Protein AF-A0A9P8SI83-F1 (afdb_monomer_lite)

Foldseek 3Di:
DDDDDDDDDDDDDDDDDDDDDDDDDDDDDDDDDDDDDDDDDDDDDDDDDDDDDDDDDDDDDDPPPPVVPDPPDPDPPVVPPPVPVPPDPDDPLLVVLLVLLVVQVVQQDPQLWGDDPDLVVCCLRQNPLLSVLLVVLLVVWVPDPDPPWPDPSSRLSVLLSVLLLCVQQVVVPCVSCVVSSVSSLVNNCVTPTDDHSVVSSVVSNVSVVVDDHSSVNNVVVVVVVVVPVVVVPDDDD

Organism: NCBI:txid111463

Structure (mmCIF, N/CA/C/O backbone):
data_AF-A0A9P8SI83-F1
#
_entry.id   AF-A0A9P8SI83-F1
#
loop_
_atom_site.group_PDB
_atom_site.id
_atom_site.type_symbol
_atom_site.label_atom_id
_atom_site.label_alt_id
_atom_site.label_comp_id
_atom_site.label_asym_id
_atom_site.label_entity_id
_atom_site.label_seq_id
_atom_site.pdbx_PDB_ins_code
_atom_site.Cartn_x
_atom_site.Cartn_y
_atom_site.Cartn_z
_atom_site.occupancy
_atom_site.B_iso_or_equiv
_atom_site.auth_seq_id
_atom_site.auth_comp_id
_atom_site.auth_asym_id
_atom_site.auth_atom_id
_atom_site.pdbx_PDB_model_num
ATOM 1 N N . MET A 1 1 ? -3.488 51.030 25.847 1.00 39.72 1 MET A N 1
ATOM 2 C CA . MET A 1 1 ? -2.085 50.824 25.462 1.00 39.72 1 MET A CA 1
ATOM 3 C C . MET A 1 1 ? -2.039 49.467 24.786 1.00 39.72 1 MET A C 1
ATOM 5 O O . MET A 1 1 ? -1.772 48.470 25.437 1.00 39.72 1 MET A O 1
ATOM 9 N N . GLU A 1 2 ? -2.730 49.367 23.648 1.00 45.75 2 GLU A N 1
ATOM 10 C CA . GLU A 1 2 ? -2.247 49.782 22.308 1.00 45.75 2 GLU A CA 1
ATOM 11 C C . GLU A 1 2 ? -1.369 48.642 21.772 1.00 45.75 2 GLU A C 1
ATOM 13 O O . GLU A 1 2 ? -0.279 48.405 22.278 1.00 45.75 2 GLU A O 1
ATOM 18 N N . ASP A 1 3 ? -1.948 47.711 21.011 1.00 50.59 3 ASP A N 1
ATOM 19 C CA . ASP A 1 3 ? -2.181 47.814 19.556 1.00 50.59 3 ASP A CA 1
ATOM 20 C C . ASP A 1 3 ? -0.901 48.107 18.771 1.00 50.59 3 ASP A C 1
ATOM 22 O O . ASP A 1 3 ? -0.328 49.182 18.923 1.00 50.59 3 ASP A O 1
ATOM 26 N N . LEU A 1 4 ? -0.515 47.168 17.892 1.00 55.38 4 LEU A N 1
ATOM 27 C CA . LEU A 1 4 ? 0.051 47.421 16.555 1.00 55.38 4 LEU A CA 1
ATOM 28 C C . LEU A 1 4 ? 0.336 46.101 15.801 1.00 55.38 4 LEU A C 1
ATOM 30 O O . LEU A 1 4 ? 1.416 45.522 15.878 1.00 55.38 4 LEU A O 1
ATOM 34 N N . ILE A 1 5 ? -0.646 45.668 15.007 1.00 54.41 5 ILE A N 1
ATOM 35 C CA . ILE A 1 5 ? -0.423 45.028 13.695 1.00 54.41 5 ILE A CA 1
ATOM 36 C C . ILE A 1 5 ? -0.245 46.205 12.715 1.00 54.41 5 ILE A C 1
ATOM 38 O O . ILE A 1 5 ? -1.072 47.119 12.774 1.00 54.41 5 ILE A O 1
ATOM 42 N N . PRO A 1 6 ? 0.815 46.278 11.878 1.00 58.19 6 PRO A N 1
ATOM 43 C CA . PRO A 1 6 ? 0.844 45.582 10.577 1.00 58.19 6 PRO A CA 1
ATOM 44 C C . PRO A 1 6 ? 2.269 45.078 10.195 1.00 58.19 6 PRO A C 1
ATOM 46 O O . PRO A 1 6 ? 3.208 45.226 10.965 1.00 58.19 6 PRO A O 1
ATOM 49 N N . VAL A 1 7 ? 2.522 44.376 9.083 1.00 57.31 7 VAL A N 1
ATOM 50 C CA . VAL A 1 7 ? 2.540 44.896 7.700 1.00 57.31 7 VAL A CA 1
ATOM 51 C C . VAL A 1 7 ? 2.460 43.754 6.679 1.00 57.31 7 VAL A C 1
ATOM 53 O O . VAL A 1 7 ? 3.190 42.770 6.754 1.00 57.31 7 VAL A O 1
ATOM 56 N N . LEU A 1 8 ? 1.593 43.946 5.683 1.00 50.53 8 LEU A N 1
ATOM 57 C CA . LEU A 1 8 ? 1.533 43.174 4.442 1.00 50.53 8 LEU A CA 1
ATOM 58 C C . LEU A 1 8 ? 2.763 43.468 3.572 1.00 50.53 8 LEU A C 1
ATOM 60 O O . LEU A 1 8 ? 3.118 44.635 3.398 1.00 50.53 8 LEU A O 1
ATOM 64 N N . ARG A 1 9 ? 3.317 42.459 2.893 1.00 51.66 9 ARG A N 1
ATOM 65 C CA . ARG A 1 9 ? 4.035 42.703 1.636 1.00 51.66 9 ARG A CA 1
ATOM 66 C C . ARG A 1 9 ? 3.598 41.703 0.576 1.00 51.66 9 ARG A C 1
ATOM 68 O O . ARG A 1 9 ? 3.672 40.497 0.785 1.00 51.66 9 ARG A O 1
ATOM 75 N N . ALA A 1 10 ? 3.079 42.250 -0.514 1.00 51.09 10 ALA A N 1
ATOM 76 C CA . ALA A 1 10 ? 2.737 41.529 -1.727 1.00 51.09 10 ALA A CA 1
ATOM 77 C C . ALA A 1 10 ? 3.952 41.475 -2.673 1.00 51.09 10 ALA A C 1
ATOM 79 O O . ALA A 1 10 ? 5.045 41.908 -2.306 1.00 51.09 10 ALA A O 1
ATOM 80 N N . GLU A 1 11 ? 3.681 41.040 -3.905 1.00 47.47 11 GLU A N 1
ATOM 81 C CA . GLU A 1 11 ? 4.596 40.966 -5.053 1.00 47.47 11 GLU A CA 1
ATOM 82 C C . GLU A 1 11 ? 5.529 39.729 -5.023 1.00 47.47 11 GLU A C 1
ATOM 84 O O . GLU A 1 11 ? 5.941 39.265 -3.967 1.00 47.47 11 GLU A O 1
ATOM 89 N N . GLU A 1 12 ? 5.819 39.072 -6.150 1.00 48.25 12 GLU A N 1
ATOM 90 C CA . GLU A 1 12 ? 5.659 39.524 -7.541 1.00 48.25 12 GLU A CA 1
ATOM 91 C C . GLU A 1 12 ? 5.222 38.389 -8.489 1.00 48.25 12 GLU A C 1
ATOM 93 O O . GLU A 1 12 ? 5.494 37.211 -8.256 1.00 48.25 12 GLU A O 1
ATOM 98 N N . THR A 1 13 ? 4.522 38.741 -9.571 1.00 48.16 13 THR A N 1
ATOM 99 C CA . THR A 1 13 ? 4.046 37.798 -10.596 1.00 48.16 13 THR A CA 1
ATOM 100 C C . THR A 1 13 ? 4.905 37.903 -11.855 1.00 48.16 13 THR A C 1
ATOM 102 O O . THR A 1 13 ? 4.825 38.895 -12.573 1.00 48.16 13 THR A O 1
ATOM 105 N N . GLN A 1 14 ? 5.668 36.859 -12.180 1.00 50.84 14 GLN A N 1
ATOM 106 C CA . GLN A 1 14 ? 6.320 36.687 -13.485 1.00 50.84 14 GLN A CA 1
ATOM 107 C C . GLN A 1 14 ? 5.969 35.265 -13.957 1.00 50.84 14 GLN A C 1
ATOM 109 O O . GLN A 1 14 ? 6.335 34.294 -13.308 1.00 50.84 14 GLN A O 1
ATOM 114 N N . SER A 1 15 ? 5.105 35.035 -14.949 1.00 46.16 15 SER A N 1
ATOM 115 C CA . SER A 1 15 ? 5.010 35.642 -16.285 1.00 46.16 15 SER A CA 1
ATOM 116 C C . SER A 1 15 ? 6.285 35.439 -17.103 1.00 46.16 15 SER A C 1
ATOM 118 O O . SER A 1 15 ? 7.177 36.281 -17.148 1.00 46.16 15 SER A O 1
ATOM 120 N N . SER A 1 16 ? 6.356 34.294 -17.778 1.00 57.50 16 SER A N 1
ATOM 121 C CA . SER A 1 16 ? 7.170 34.110 -18.978 1.00 57.50 16 SER A CA 1
ATOM 122 C C . SER A 1 16 ? 6.435 33.161 -19.914 1.00 57.50 16 SER A C 1
ATOM 124 O O . SER A 1 16 ? 6.054 32.053 -19.541 1.00 57.50 16 SER A O 1
ATOM 126 N N . GLN A 1 17 ? 6.151 33.662 -21.112 1.00 44.06 17 GLN A N 1
ATOM 127 C CA . GLN A 1 17 ? 5.379 32.986 -22.145 1.00 44.06 17 GLN A CA 1
ATOM 128 C C . GLN A 1 17 ? 6.291 32.196 -23.092 1.00 44.06 17 GLN A C 1
ATOM 130 O O . GLN A 1 17 ? 7.446 32.553 -23.287 1.00 44.06 17 GLN A O 1
ATOM 135 N N . SER A 1 18 ? 5.676 31.251 -23.806 1.00 41.75 18 SER A N 1
ATOM 136 C CA . SER A 1 18 ? 5.973 30.938 -25.211 1.00 41.75 18 SER A CA 1
ATOM 137 C C . SER A 1 18 ? 7.375 30.431 -25.582 1.00 41.75 18 SER A C 1
ATOM 139 O O . SER A 1 18 ? 8.288 31.206 -25.859 1.00 41.75 18 SER A O 1
ATOM 141 N N . ALA A 1 19 ? 7.430 29.142 -25.918 1.00 50.78 19 ALA A N 1
ATOM 142 C CA . ALA A 1 19 ? 8.011 28.736 -27.195 1.00 50.78 19 ALA A CA 1
ATOM 143 C C . ALA A 1 19 ? 7.136 27.644 -27.830 1.00 50.78 19 ALA A C 1
ATOM 145 O O . ALA A 1 19 ? 6.979 26.557 -27.278 1.00 50.78 19 ALA A O 1
ATOM 146 N N . TYR A 1 20 ? 6.543 27.955 -28.982 1.00 47.25 20 TYR A N 1
ATOM 147 C CA . TYR A 1 20 ? 5.928 26.960 -29.857 1.00 47.25 20 TYR A CA 1
ATOM 148 C C . TYR A 1 20 ? 7.029 26.107 -30.489 1.00 47.25 20 TYR A C 1
ATOM 150 O O . TYR A 1 20 ? 8.018 26.661 -30.970 1.00 47.25 20 TYR A O 1
ATOM 158 N N . GLN A 1 21 ? 6.816 24.797 -30.604 1.00 45.34 21 GLN A N 1
ATOM 159 C CA . GLN A 1 21 ? 7.515 24.017 -31.620 1.00 45.34 21 GLN A CA 1
ATOM 160 C C . GLN A 1 21 ? 6.582 22.948 -32.199 1.00 45.34 21 GLN A C 1
ATOM 162 O O . GLN A 1 21 ? 6.090 22.073 -31.489 1.00 45.34 21 GLN A O 1
ATOM 167 N N . GLU A 1 22 ? 6.277 23.104 -33.487 1.00 49.16 22 GLU A N 1
ATOM 168 C CA . GLU A 1 22 ? 5.395 22.225 -34.260 1.00 49.16 22 GLU A CA 1
ATOM 169 C C . GLU A 1 22 ? 6.037 20.856 -34.562 1.00 49.16 22 GLU A C 1
ATOM 171 O O . GLU A 1 22 ? 7.261 20.710 -34.487 1.00 49.16 22 GLU A O 1
ATOM 176 N N . PRO A 1 23 ? 5.224 19.841 -34.914 1.00 53.31 23 PRO A N 1
ATOM 177 C CA . PRO A 1 23 ? 5.700 18.484 -35.137 1.00 53.31 23 PRO A CA 1
ATOM 178 C C . PRO A 1 23 ? 6.348 18.305 -36.516 1.00 53.31 23 PRO A C 1
ATOM 180 O O . PRO A 1 23 ? 5.865 18.811 -37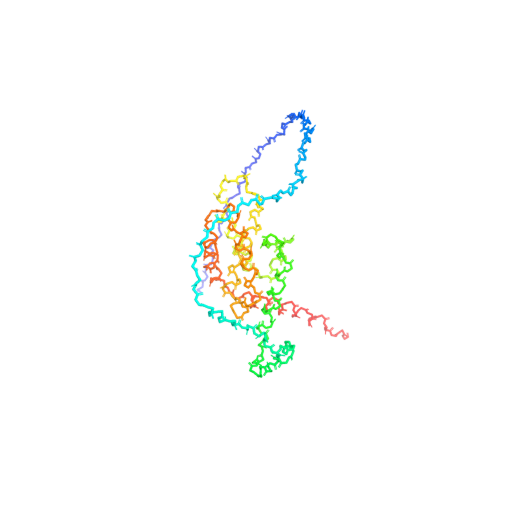.527 1.00 53.31 23 PRO A O 1
ATOM 183 N N . VAL A 1 24 ? 7.392 17.478 -36.569 1.00 59.69 24 VAL A N 1
ATOM 184 C CA . VAL A 1 24 ? 8.002 17.012 -37.822 1.00 59.69 24 VAL A CA 1
ATOM 185 C C . VAL A 1 24 ? 7.428 15.625 -38.167 1.00 59.69 24 VAL A C 1
ATOM 187 O O . VAL A 1 24 ? 7.599 14.700 -37.371 1.00 59.69 24 VAL A O 1
ATOM 190 N N . PRO A 1 25 ? 6.731 15.446 -39.307 1.00 58.72 25 PRO A N 1
ATOM 191 C CA . PRO A 1 25 ? 6.358 14.129 -39.832 1.00 58.72 25 PRO A CA 1
ATOM 192 C C . PRO A 1 25 ? 7.526 13.507 -40.630 1.00 58.72 25 PRO A C 1
ATOM 194 O O . PRO A 1 25 ? 8.584 14.118 -40.723 1.00 58.72 25 PRO A O 1
ATOM 197 N N . ILE A 1 26 ? 7.291 12.359 -41.295 1.00 42.00 26 ILE A N 1
ATOM 198 C CA . ILE A 1 26 ? 8.253 11.539 -42.084 1.00 42.00 26 ILE A CA 1
ATOM 199 C C . ILE A 1 26 ? 9.000 10.516 -41.189 1.00 42.00 26 ILE A C 1
ATOM 201 O O . ILE A 1 26 ? 9.525 10.880 -40.147 1.00 42.00 26 ILE A O 1
ATOM 205 N N . SER A 1 27 ? 9.085 9.215 -41.496 1.00 49.75 27 SER A N 1
ATOM 206 C CA . SER A 1 27 ? 8.558 8.447 -42.638 1.00 49.75 27 SER A CA 1
ATOM 207 C C . SER A 1 27 ? 8.007 7.094 -42.184 1.00 49.75 27 SER A C 1
ATOM 209 O O . SER A 1 27 ? 8.494 6.516 -41.214 1.00 49.75 27 SER A O 1
ATOM 211 N N . ALA A 1 28 ? 7.049 6.552 -42.935 1.00 49.09 28 ALA A N 1
ATOM 212 C CA . ALA A 1 28 ? 6.753 5.127 -42.885 1.00 49.09 28 ALA A CA 1
ATOM 213 C C . ALA A 1 28 ? 7.730 4.391 -43.807 1.00 49.09 28 ALA A C 1
ATOM 215 O O . ALA A 1 28 ? 7.838 4.754 -44.975 1.00 49.09 28 ALA A O 1
ATOM 216 N N . ASP A 1 29 ? 8.375 3.337 -43.310 1.00 48.31 29 ASP A N 1
ATOM 217 C CA . ASP A 1 29 ? 8.918 2.293 -44.176 1.00 48.31 29 ASP A CA 1
ATOM 218 C C . ASP A 1 29 ? 8.771 0.921 -43.514 1.00 48.31 29 ASP A C 1
ATOM 220 O O . ASP A 1 29 ? 9.077 0.723 -42.336 1.00 48.31 29 ASP A O 1
ATOM 224 N N . VAL A 1 30 ? 8.238 -0.019 -44.287 1.00 54.19 30 VAL A N 1
ATOM 225 C CA . VAL A 1 30 ? 7.919 -1.390 -43.881 1.00 54.19 30 VAL A CA 1
ATOM 226 C C . VAL A 1 30 ? 8.872 -2.324 -44.612 1.00 54.19 30 VAL A C 1
ATOM 228 O O . VAL A 1 30 ? 9.039 -2.195 -45.824 1.00 54.19 30 VAL A O 1
ATOM 231 N N . PRO A 1 31 ? 9.408 -3.346 -43.930 1.00 55.06 31 PRO A N 1
ATOM 232 C CA . PRO A 1 31 ? 9.454 -4.648 -44.593 1.00 55.06 31 PRO A CA 1
ATOM 233 C C . PRO A 1 31 ? 8.781 -5.741 -43.759 1.00 55.06 31 PRO A C 1
ATOM 235 O O . PRO A 1 31 ? 9.191 -6.058 -42.644 1.00 55.06 31 PRO A O 1
ATOM 238 N N . MET A 1 32 ? 7.781 -6.389 -44.359 1.00 48.44 32 MET A N 1
ATOM 239 C CA . MET A 1 32 ? 7.396 -7.747 -43.981 1.00 48.44 32 MET A CA 1
ATOM 240 C C . MET A 1 32 ? 8.587 -8.691 -44.187 1.00 48.44 32 MET A C 1
ATOM 242 O O . MET A 1 32 ? 9.078 -8.811 -45.309 1.00 48.44 32 MET A O 1
ATOM 246 N N . THR A 1 33 ? 8.949 -9.470 -43.166 1.00 43.88 33 THR A N 1
ATOM 247 C CA . THR A 1 33 ? 9.730 -10.702 -43.369 1.00 43.88 33 THR A CA 1
ATOM 248 C C . THR A 1 33 ? 9.327 -11.806 -42.395 1.00 43.88 33 THR A C 1
ATOM 250 O O . THR A 1 33 ? 9.847 -11.955 -41.294 1.00 43.88 33 THR A O 1
ATOM 253 N N . ALA A 1 34 ? 8.415 -12.645 -42.872 1.00 45.50 34 ALA A N 1
ATOM 254 C CA . ALA A 1 34 ? 8.237 -14.039 -42.481 1.00 45.50 34 ALA A CA 1
ATOM 255 C C . ALA A 1 34 ? 8.025 -14.840 -43.788 1.00 45.50 34 ALA A C 1
ATOM 257 O O . ALA A 1 34 ? 7.690 -14.216 -44.799 1.00 45.50 34 ALA A O 1
ATOM 258 N N . PRO A 1 35 ? 8.169 -16.181 -43.827 1.00 49.56 35 PRO A N 1
ATOM 259 C CA . PRO A 1 35 ? 8.442 -17.107 -42.725 1.00 49.56 35 PRO A CA 1
ATOM 260 C C . PRO A 1 35 ? 9.667 -18.019 -42.975 1.00 49.56 35 PRO A C 1
ATOM 262 O O . PRO A 1 35 ? 10.212 -18.077 -44.077 1.00 49.56 35 PRO A O 1
ATOM 265 N N . ARG A 1 36 ? 10.028 -18.860 -41.994 1.00 41.88 36 ARG A N 1
ATOM 266 C CA . ARG A 1 36 ? 10.702 -20.137 -42.295 1.00 41.88 36 ARG A CA 1
ATOM 267 C C . ARG A 1 36 ? 10.278 -21.262 -41.351 1.00 41.88 36 ARG A C 1
ATOM 269 O O . ARG A 1 36 ? 10.617 -21.271 -40.175 1.00 41.88 36 ARG A O 1
ATOM 276 N N . GLN A 1 37 ? 9.548 -22.224 -41.908 1.00 44.69 37 GLN A N 1
ATOM 277 C CA . GLN A 1 37 ? 9.307 -23.533 -41.303 1.00 44.69 37 GLN A CA 1
ATOM 278 C C . GLN A 1 37 ? 10.526 -24.440 -41.529 1.00 44.69 37 GLN A C 1
ATOM 280 O O . GLN A 1 37 ? 11.098 -24.434 -42.619 1.00 44.69 37 GLN A O 1
ATOM 285 N N . SER A 1 38 ? 10.882 -25.255 -40.535 1.00 44.09 38 SER A N 1
ATOM 286 C CA . SER A 1 38 ? 11.593 -26.544 -40.661 1.00 44.09 38 SER A CA 1
ATOM 287 C C . SER A 1 38 ? 11.521 -27.224 -39.284 1.00 44.09 38 SER A C 1
ATOM 289 O O . SER A 1 38 ? 11.979 -26.633 -38.317 1.00 44.09 38 SER A O 1
ATOM 291 N N . SER A 1 39 ? 10.816 -28.333 -39.043 1.00 42.72 39 SER A N 1
ATOM 292 C CA . SER A 1 39 ? 10.815 -29.672 -39.669 1.00 42.72 39 SER A CA 1
ATOM 293 C C . SER A 1 39 ? 11.476 -30.710 -38.747 1.00 42.72 39 SER A C 1
ATOM 295 O O . SER A 1 39 ? 12.693 -30.799 -38.668 1.00 42.72 39 SER A O 1
ATOM 297 N N . SER A 1 40 ? 10.625 -31.514 -38.105 1.00 42.56 40 SER A N 1
ATOM 298 C CA . SER A 1 40 ? 10.781 -32.931 -37.727 1.00 42.56 40 SER A CA 1
ATOM 299 C C . SER A 1 40 ? 12.152 -33.540 -37.372 1.00 42.56 40 SER A C 1
ATOM 301 O O . SER A 1 40 ? 12.987 -33.787 -38.238 1.00 42.56 40 SER A O 1
ATOM 303 N N . SER A 1 41 ? 12.226 -34.089 -36.153 1.00 47.41 41 SER A N 1
ATOM 304 C CA . SER A 1 41 ? 12.957 -35.333 -35.838 1.00 47.41 41 SER A CA 1
ATOM 305 C C . SER A 1 41 ? 12.148 -36.111 -34.781 1.00 47.41 41 SER A C 1
ATOM 307 O O . SER A 1 41 ? 12.019 -35.643 -33.657 1.00 47.41 41 SER A O 1
ATOM 309 N N . ARG A 1 42 ? 11.300 -37.090 -35.130 1.00 44.59 42 ARG A N 1
ATOM 310 C CA . ARG A 1 42 ? 11.527 -38.449 -35.680 1.00 44.59 42 ARG A CA 1
ATOM 311 C C . ARG A 1 42 ? 11.878 -39.484 -34.591 1.00 44.59 42 ARG A C 1
ATOM 313 O O . ARG A 1 42 ? 13.030 -39.656 -34.220 1.00 44.59 42 ARG A O 1
ATOM 320 N N . TYR A 1 43 ? 10.853 -40.227 -34.163 1.00 40.84 43 TYR A N 1
ATOM 321 C CA . TYR A 1 43 ? 10.967 -41.490 -33.419 1.00 40.84 43 TYR A CA 1
ATOM 322 C C . TYR A 1 43 ? 11.648 -42.581 -34.261 1.00 40.84 43 TYR A C 1
ATOM 324 O O . TYR A 1 43 ? 11.163 -42.858 -35.355 1.00 40.84 43 TYR A O 1
ATOM 332 N N . GLN A 1 44 ? 12.656 -43.254 -33.696 1.00 41.69 44 GLN A N 1
ATOM 333 C CA . GLN A 1 44 ? 12.981 -44.695 -33.801 1.00 41.69 44 GLN A CA 1
ATOM 334 C C . GLN A 1 44 ? 13.796 -45.050 -32.531 1.00 41.69 44 GLN A C 1
ATOM 336 O O . GLN A 1 44 ? 14.444 -44.172 -31.974 1.00 41.69 44 GLN A O 1
ATOM 341 N N . GLY A 1 45 ? 13.812 -46.260 -31.974 1.00 34.78 45 GLY A N 1
ATOM 342 C CA . GLY A 1 45 ? 13.246 -47.529 -32.432 1.00 34.78 45 GLY A CA 1
ATOM 343 C C . GLY A 1 45 ? 14.250 -48.664 -32.193 1.00 34.78 45 GLY A C 1
ATOM 344 O O . GLY A 1 45 ? 15.152 -48.836 -32.997 1.00 34.78 45 GLY A O 1
ATOM 345 N N . SER A 1 46 ? 14.080 -49.384 -31.078 1.00 43.88 46 SER A N 1
ATOM 346 C CA . SER A 1 46 ? 14.580 -50.728 -30.711 1.00 43.88 46 SER A CA 1
ATOM 347 C C . SER A 1 46 ? 15.872 -51.308 -31.326 1.00 43.88 46 SER A C 1
ATOM 349 O O . SER A 1 46 ? 15.959 -51.543 -32.526 1.00 43.88 46 SER A O 1
ATOM 351 N N . GLY A 1 47 ? 16.782 -51.775 -30.458 1.00 34.25 47 GLY A N 1
ATOM 352 C CA . GLY A 1 47 ? 17.896 -52.664 -30.829 1.00 34.25 47 GLY A CA 1
ATOM 353 C C . GLY A 1 47 ? 18.379 -53.552 -29.672 1.00 34.25 47 GLY A C 1
ATOM 354 O O . GLY A 1 47 ? 19.217 -53.132 -28.882 1.00 34.25 47 GLY A O 1
ATOM 355 N N . LEU A 1 48 ? 17.862 -54.784 -29.581 1.00 42.38 48 LEU A N 1
ATOM 356 C CA . LEU A 1 48 ? 18.298 -55.845 -28.654 1.00 42.38 48 LEU A CA 1
ATOM 357 C C . LEU A 1 48 ? 18.957 -56.997 -29.431 1.00 42.38 48 LEU A C 1
ATOM 359 O O . LEU A 1 48 ? 18.249 -57.625 -30.208 1.00 42.38 48 LEU A O 1
ATOM 363 N N . VAL A 1 49 ? 20.223 -57.338 -29.137 1.00 42.06 49 VAL A N 1
ATOM 364 C CA . VAL A 1 49 ? 20.847 -58.692 -29.215 1.00 42.06 49 VAL A CA 1
ATOM 365 C C . VAL A 1 49 ? 22.073 -58.651 -28.262 1.00 42.06 49 VAL A C 1
ATOM 367 O O . VAL A 1 49 ? 22.859 -57.718 -28.361 1.00 42.06 49 VAL A O 1
ATOM 370 N N . SER A 1 50 ? 22.144 -59.413 -27.152 1.00 41.25 50 SER A N 1
ATOM 371 C CA . SER A 1 50 ? 22.884 -60.699 -26.980 1.00 41.25 50 SER A CA 1
ATOM 372 C C . SER A 1 50 ? 24.289 -60.749 -27.636 1.00 41.25 50 SER A C 1
ATOM 374 O O . SER A 1 50 ? 24.442 -60.272 -28.747 1.00 41.25 50 SER A O 1
ATOM 376 N N . GLN A 1 51 ? 25.362 -61.354 -27.102 1.00 38.56 51 GLN A N 1
ATOM 377 C CA . GLN A 1 51 ? 25.645 -62.184 -25.904 1.00 38.56 51 GLN A CA 1
ATOM 378 C C . GLN A 1 51 ? 27.202 -62.305 -25.761 1.00 38.56 51 GLN A C 1
ATOM 380 O O . GLN A 1 51 ? 27.894 -61.815 -26.646 1.00 38.56 51 GLN A O 1
ATOM 385 N N . A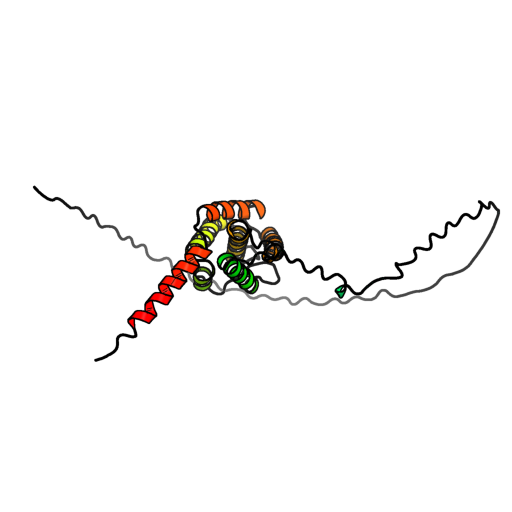LA A 1 52 ? 27.880 -62.910 -24.767 1.00 37.00 52 ALA A N 1
ATOM 386 C CA . ALA A 1 52 ? 27.567 -63.631 -23.515 1.00 37.00 52 ALA A CA 1
ATOM 387 C C . ALA A 1 52 ? 28.841 -63.697 -22.611 1.00 37.00 52 ALA A C 1
ATOM 389 O O . ALA A 1 52 ? 29.933 -63.460 -23.113 1.00 37.00 52 ALA A O 1
ATOM 390 N N . ALA A 1 53 ? 28.688 -64.194 -21.365 1.00 38.56 53 ALA A N 1
ATOM 391 C CA . ALA A 1 53 ? 29.658 -65.039 -20.615 1.00 38.56 53 ALA A CA 1
ATOM 392 C C . ALA A 1 53 ? 30.996 -64.408 -20.109 1.00 38.56 53 ALA A C 1
ATOM 394 O O . ALA A 1 53 ? 31.581 -63.568 -20.771 1.00 38.56 53 ALA A O 1
ATOM 395 N N . LEU A 1 54 ? 31.585 -64.770 -18.951 1.00 34.44 54 LEU A N 1
ATOM 396 C CA . LEU A 1 54 ? 31.399 -65.916 -18.032 1.00 34.44 54 LEU A CA 1
ATOM 397 C C . LEU A 1 54 ? 32.020 -65.623 -16.621 1.00 34.44 54 LEU A C 1
ATOM 399 O O . LEU A 1 54 ? 32.820 -64.706 -16.480 1.00 34.44 54 LEU A O 1
ATOM 403 N N . TYR A 1 55 ? 31.718 -66.472 -15.624 1.00 36.84 55 TYR A N 1
ATOM 404 C CA . TYR A 1 55 ? 32.349 -66.631 -14.283 1.00 36.84 55 TYR A CA 1
ATOM 405 C C . TYR A 1 55 ? 32.070 -65.649 -13.111 1.00 36.84 55 TYR A C 1
ATOM 407 O O . TYR A 1 55 ? 32.813 -64.722 -12.818 1.00 36.84 55 TYR A O 1
ATOM 415 N N . ALA A 1 56 ? 31.069 -66.043 -12.312 1.00 40.16 56 ALA A N 1
ATOM 416 C CA . ALA A 1 56 ? 31.195 -66.416 -10.890 1.00 40.16 56 ALA A CA 1
ATOM 417 C C . ALA A 1 56 ? 31.870 -65.475 -9.857 1.00 40.16 56 ALA A C 1
ATOM 419 O O . ALA A 1 56 ? 33.078 -65.544 -9.638 1.00 40.16 56 ALA A O 1
ATOM 420 N N . ARG A 1 57 ? 31.037 -64.844 -9.007 1.00 34.34 57 ARG A N 1
ATOM 421 C CA . ARG A 1 57 ? 31.122 -64.959 -7.528 1.00 34.34 57 ARG A CA 1
ATOM 422 C C . ARG A 1 57 ? 29.804 -64.518 -6.876 1.00 34.34 57 ARG A C 1
ATOM 424 O O . ARG A 1 57 ? 29.396 -63.376 -7.047 1.00 34.34 57 ARG A O 1
ATOM 431 N N . ALA A 1 58 ? 29.147 -65.397 -6.119 1.00 48.75 58 ALA A N 1
ATOM 432 C CA . ALA A 1 58 ? 27.949 -65.042 -5.354 1.00 48.75 58 ALA A CA 1
ATOM 433 C C . ALA A 1 58 ? 28.328 -64.536 -3.945 1.00 48.75 58 ALA A C 1
ATOM 435 O O . ALA A 1 58 ? 29.029 -65.255 -3.229 1.00 48.75 58 ALA A O 1
ATOM 436 N N . PRO A 1 59 ? 27.875 -63.344 -3.517 1.00 50.22 59 PRO A N 1
ATOM 437 C CA . PRO A 1 59 ? 27.760 -62.985 -2.108 1.00 50.22 59 PRO A CA 1
ATOM 438 C C . PRO A 1 59 ? 26.391 -63.435 -1.548 1.00 50.22 59 PRO A C 1
ATOM 440 O O . PRO A 1 59 ? 25.442 -63.611 -2.317 1.00 50.22 59 PRO A O 1
ATOM 443 N N . PRO A 1 60 ? 26.261 -63.645 -0.225 1.00 44.06 60 PRO A N 1
ATOM 444 C CA . PRO A 1 60 ? 25.049 -64.197 0.369 1.00 44.06 60 PRO A CA 1
ATOM 445 C C . PRO A 1 60 ? 23.853 -63.243 0.283 1.00 44.06 60 PRO A C 1
ATOM 447 O O . PRO A 1 60 ? 23.962 -62.027 0.444 1.00 44.06 60 PRO A O 1
ATOM 450 N N . SER A 1 61 ? 22.681 -63.836 0.081 1.00 52.38 61 SER A N 1
ATOM 451 C CA . SER A 1 61 ? 21.389 -63.166 0.030 1.00 52.38 61 SER A CA 1
ATOM 452 C C . SER A 1 61 ? 20.948 -62.650 1.405 1.00 52.38 61 SER A C 1
ATOM 454 O O . SER A 1 61 ? 20.235 -63.338 2.131 1.00 52.38 61 SER A O 1
ATOM 456 N N . HIS A 1 62 ? 21.291 -61.401 1.714 1.00 50.53 62 HIS A N 1
ATOM 457 C CA . HIS A 1 62 ? 20.525 -60.566 2.642 1.00 50.53 62 HIS A CA 1
ATOM 458 C C . HIS A 1 62 ? 19.904 -59.387 1.888 1.00 50.53 62 HIS A C 1
ATOM 460 O O . HIS A 1 62 ? 20.278 -58.229 2.060 1.00 50.53 62 HIS A O 1
ATOM 466 N N . GLN A 1 63 ? 18.893 -59.687 1.064 1.00 47.09 63 GLN A N 1
ATOM 467 C CA . GLN A 1 63 ? 17.841 -58.702 0.842 1.00 47.09 63 GLN A CA 1
ATOM 468 C C . GLN A 1 63 ? 17.074 -58.564 2.158 1.00 47.09 63 GLN A C 1
ATOM 470 O O . GLN A 1 63 ? 16.122 -59.301 2.412 1.00 47.09 63 GLN A O 1
ATOM 475 N N . SER A 1 64 ? 17.474 -57.598 2.984 1.00 49.38 64 SER A N 1
ATOM 476 C CA . SER A 1 64 ? 16.542 -56.983 3.923 1.00 49.38 64 SER A CA 1
ATOM 477 C C . SER A 1 64 ? 15.473 -56.291 3.086 1.00 49.38 64 SER A C 1
ATOM 479 O O . SER A 1 64 ? 15.600 -55.116 2.743 1.00 49.38 64 SER A O 1
ATOM 481 N N . GLN A 1 65 ? 14.438 -57.045 2.707 1.00 55.78 65 GLN A N 1
ATOM 482 C CA . GLN A 1 65 ? 13.200 -56.481 2.198 1.00 55.78 65 GLN A CA 1
ATOM 483 C C . GLN A 1 65 ? 12.581 -55.680 3.341 1.00 55.78 65 GLN A C 1
ATOM 485 O O . GLN A 1 65 ? 11.735 -56.171 4.087 1.00 55.78 65 GLN A O 1
ATOM 490 N N . HIS A 1 66 ? 13.021 -54.430 3.483 1.00 53.66 66 HIS A N 1
ATOM 491 C CA . HIS A 1 66 ? 12.267 -53.411 4.187 1.00 53.66 66 HIS A CA 1
ATOM 492 C C . HIS A 1 66 ? 11.010 -53.164 3.365 1.00 53.66 66 HIS A C 1
ATOM 494 O O . HIS A 1 66 ? 10.938 -52.265 2.530 1.00 53.66 66 HIS A O 1
ATOM 500 N N . HIS A 1 67 ? 10.036 -54.043 3.590 1.00 55.34 67 HIS A N 1
ATOM 501 C CA . HIS A 1 67 ? 8.663 -53.890 3.173 1.00 55.34 67 HIS A CA 1
ATOM 502 C C . HIS A 1 67 ? 8.172 -52.617 3.864 1.00 55.34 67 HIS A C 1
ATOM 504 O O . HIS A 1 67 ? 7.766 -52.634 5.027 1.00 55.34 67 HIS A O 1
ATOM 510 N N . ALA A 1 68 ? 8.319 -51.487 3.171 1.00 61.50 68 ALA A N 1
ATOM 511 C CA . ALA A 1 68 ? 7.811 -50.196 3.590 1.00 61.50 68 ALA A CA 1
ATOM 512 C C . ALA A 1 68 ? 6.287 -50.245 3.467 1.00 61.50 68 ALA A C 1
ATOM 514 O O . ALA A 1 68 ? 5.693 -49.735 2.519 1.00 61.50 68 ALA A O 1
ATOM 515 N N . SER A 1 69 ? 5.665 -50.952 4.408 1.00 66.94 69 SER A N 1
ATOM 516 C CA . SER A 1 69 ? 4.224 -51.018 4.552 1.00 66.94 69 SER A CA 1
ATOM 517 C C . SER A 1 69 ? 3.740 -49.599 4.801 1.00 66.94 69 SER A C 1
ATOM 519 O O . SER A 1 69 ? 4.015 -49.024 5.855 1.00 66.94 69 SER A O 1
ATOM 521 N N . ALA A 1 70 ? 3.043 -49.029 3.817 1.00 66.31 70 ALA A N 1
ATOM 522 C CA . ALA A 1 70 ? 2.321 -47.784 4.019 1.00 66.31 70 ALA A CA 1
ATOM 523 C C . ALA A 1 70 ? 1.425 -47.939 5.264 1.00 66.31 70 ALA A C 1
ATOM 525 O O . ALA A 1 70 ? 0.879 -49.032 5.468 1.00 66.31 70 ALA A O 1
ATOM 526 N N . PRO A 1 71 ? 1.272 -46.897 6.103 1.00 64.56 71 PRO A N 1
ATOM 527 C CA . PRO A 1 71 ? 0.391 -46.970 7.257 1.00 64.56 71 PRO A CA 1
ATOM 528 C C . PRO A 1 71 ? -0.990 -47.461 6.819 1.00 64.56 71 PRO A C 1
ATOM 530 O O . PRO A 1 71 ? -1.653 -46.822 6.005 1.00 64.56 71 PRO A O 1
ATOM 533 N N . VAL A 1 72 ? -1.424 -48.602 7.364 1.00 70.06 72 VAL A N 1
ATOM 534 C CA . VAL A 1 72 ? -2.732 -49.220 7.055 1.00 70.06 72 VAL A CA 1
ATOM 535 C C . VAL A 1 72 ? -3.890 -48.278 7.421 1.00 70.06 72 VAL A C 1
ATOM 537 O O . VAL A 1 72 ? -5.008 -48.422 6.934 1.00 70.06 72 VAL A O 1
ATOM 540 N N . TYR A 1 73 ? -3.600 -47.275 8.250 1.00 70.69 73 TYR A N 1
ATOM 541 C CA . TYR A 1 73 ? -4.498 -46.214 8.655 1.00 70.69 73 TYR A CA 1
ATOM 542 C C . TYR A 1 73 ? -4.001 -44.863 8.118 1.00 70.69 73 TYR A C 1
ATOM 544 O O . TYR A 1 73 ? -3.148 -44.215 8.723 1.00 70.69 73 TYR A O 1
ATOM 552 N N . ASN A 1 74 ? -4.552 -44.445 6.978 1.00 70.69 74 ASN A N 1
ATOM 553 C CA . ASN A 1 74 ? -4.532 -43.057 6.519 1.00 70.69 74 ASN A CA 1
ATOM 554 C C . ASN A 1 74 ? -5.936 -42.480 6.758 1.00 70.69 74 ASN A C 1
ATOM 556 O O . ASN A 1 74 ? -6.792 -42.603 5.875 1.00 70.69 74 ASN A O 1
ATOM 560 N N . PRO A 1 75 ? -6.236 -41.960 7.961 1.00 77.06 75 PRO A N 1
ATOM 561 C CA . PRO A 1 75 ? -7.551 -41.402 8.223 1.00 77.06 75 PRO A CA 1
ATOM 562 C C . PRO A 1 75 ? -7.750 -40.151 7.354 1.00 77.06 75 PRO A C 1
ATOM 564 O O . PRO A 1 75 ? -6.786 -39.424 7.093 1.00 77.06 75 PRO A O 1
ATOM 567 N N . PRO A 1 76 ? -8.977 -39.876 6.881 1.00 69.81 76 PRO A N 1
ATOM 568 C CA . PRO A 1 76 ? -9.230 -38.672 6.103 1.00 69.81 76 PRO A CA 1
ATOM 569 C C . PRO A 1 76 ? -8.870 -37.444 6.945 1.00 69.81 76 PRO A C 1
ATOM 571 O O . PRO A 1 76 ? -9.153 -37.413 8.139 1.00 69.81 76 PRO A O 1
ATOM 574 N N . ALA A 1 77 ? -8.279 -36.415 6.328 1.00 65.69 77 ALA A N 1
ATOM 575 C CA . ALA A 1 77 ? -7.767 -35.233 7.037 1.00 65.69 77 ALA A CA 1
ATOM 576 C C . ALA A 1 77 ? -8.806 -34.546 7.956 1.00 65.69 77 ALA A C 1
ATOM 578 O O . ALA A 1 77 ? -8.440 -33.887 8.925 1.00 65.69 77 ALA A O 1
ATOM 579 N N . SER A 1 78 ? -10.100 -34.766 7.702 1.00 63.50 78 SER A N 1
ATOM 580 C CA . SER A 1 78 ? -11.224 -34.364 8.552 1.00 63.50 78 SER A CA 1
ATOM 581 C C . SER A 1 78 ? -11.242 -34.975 9.963 1.00 63.50 78 SER A C 1
ATOM 583 O O . SER A 1 78 ? -11.996 -34.488 10.796 1.00 63.50 78 SER A O 1
ATOM 585 N N . THR A 1 79 ? -10.464 -36.021 10.272 1.00 61.91 79 THR A N 1
ATOM 586 C CA . THR A 1 79 ? -10.362 -36.556 11.649 1.00 61.91 79 THR A CA 1
ATOM 587 C C . THR A 1 79 ? -9.404 -35.765 12.538 1.00 61.91 79 THR A C 1
ATOM 589 O O . THR A 1 79 ? -9.357 -36.016 13.736 1.00 61.91 79 THR A O 1
ATOM 592 N N . PHE A 1 80 ? -8.620 -34.844 11.970 1.00 60.31 80 PHE A N 1
ATOM 593 C CA . PHE A 1 80 ? -7.667 -34.000 12.697 1.00 60.31 80 PHE A CA 1
ATOM 594 C C . PHE A 1 80 ? -8.172 -32.560 12.860 1.00 60.31 80 PHE A C 1
ATOM 596 O O . PHE A 1 80 ? -7.385 -31.614 12.866 1.00 60.31 80 PHE A O 1
ATOM 603 N N . ILE A 1 81 ? -9.489 -32.383 13.015 1.00 62.47 81 ILE A N 1
ATOM 604 C CA . ILE A 1 81 ? -10.044 -31.119 13.508 1.00 62.47 81 ILE A CA 1
ATOM 605 C C . ILE A 1 81 ? -9.708 -31.034 14.999 1.00 62.47 81 ILE A C 1
ATOM 607 O O . ILE A 1 81 ? -10.458 -31.488 15.858 1.00 62.47 81 ILE A O 1
ATOM 611 N N . VAL A 1 82 ? -8.533 -30.482 15.294 1.00 63.66 82 VAL A N 1
ATOM 612 C CA . VAL A 1 82 ? -8.228 -29.957 16.622 1.00 63.66 82 VAL A CA 1
ATOM 613 C C . VAL A 1 82 ? -9.038 -28.674 16.757 1.00 63.66 82 VAL A C 1
ATOM 615 O O . VAL A 1 82 ? -8.690 -27.653 16.160 1.00 63.66 82 VAL A O 1
ATOM 618 N N . GLU A 1 83 ? -10.142 -28.737 17.498 1.00 52.44 83 GLU A N 1
ATOM 619 C CA . GLU A 1 83 ? -10.897 -27.550 17.896 1.00 52.44 83 GLU A CA 1
ATOM 620 C C . GLU A 1 83 ? -10.007 -26.712 18.816 1.00 52.44 83 GLU A C 1
ATOM 622 O O . GLU A 1 83 ? -9.856 -26.975 20.007 1.00 52.44 83 GLU A O 1
ATOM 627 N N . ASN A 1 84 ? -9.328 -25.731 18.225 1.00 50.72 84 ASN A N 1
ATOM 628 C CA . ASN A 1 84 ? -8.412 -24.868 18.946 1.00 50.72 84 ASN A CA 1
ATOM 629 C C . ASN A 1 84 ? -9.218 -23.778 19.670 1.00 50.72 84 ASN A C 1
ATOM 631 O O . ASN A 1 84 ? -9.352 -22.657 19.176 1.00 50.72 84 ASN A O 1
ATOM 635 N N . GLU A 1 85 ? -9.757 -24.125 20.843 1.00 52.66 85 GLU A N 1
ATOM 636 C CA . GLU A 1 85 ? -10.601 -23.264 21.693 1.00 52.66 85 GLU A CA 1
ATOM 637 C C . GLU A 1 85 ? -9.904 -21.970 22.172 1.00 52.66 85 GLU A C 1
ATOM 639 O O . GLU A 1 85 ? -10.540 -21.100 22.759 1.00 52.66 85 GLU A O 1
ATOM 644 N N . SER A 1 86 ? -8.612 -21.780 21.878 1.00 53.12 86 SER A N 1
ATOM 645 C CA . SER A 1 86 ? -7.845 -20.566 22.187 1.00 53.12 86 SER A CA 1
ATOM 646 C C . SER A 1 86 ? -8.011 -19.436 21.153 1.00 53.12 86 SER A C 1
ATOM 648 O O . SER A 1 86 ? -7.066 -18.686 20.900 1.00 53.12 86 SER A O 1
ATOM 650 N N . THR A 1 87 ? -9.172 -19.319 20.501 1.00 56.38 87 THR A N 1
ATOM 651 C CA . THR A 1 87 ? -9.452 -18.165 19.633 1.00 56.38 87 THR A CA 1
ATOM 652 C C . THR A 1 87 ? -9.913 -16.983 20.479 1.00 56.38 87 THR A C 1
ATOM 654 O O . THR A 1 87 ? -11.106 -16.762 20.684 1.00 56.38 87 THR A O 1
ATOM 657 N N . GLU A 1 88 ? -8.947 -16.196 20.967 1.00 64.56 88 GLU A N 1
ATOM 658 C CA . GLU A 1 88 ? -9.240 -14.852 21.467 1.00 64.56 88 GLU A CA 1
ATOM 659 C C . GLU A 1 88 ? -10.065 -14.103 20.413 1.00 64.56 88 GLU A C 1
ATOM 661 O O . GLU A 1 88 ? -9.762 -14.111 19.215 1.00 64.56 88 GLU A O 1
ATOM 666 N N . SER A 1 89 ? -11.176 -13.514 20.855 1.00 69.44 89 SER A N 1
ATOM 667 C CA . SER A 1 89 ? -12.111 -12.851 19.953 1.00 69.44 89 SER A CA 1
ATOM 668 C C . SER A 1 89 ? -11.447 -11.610 19.365 1.00 69.44 89 SER A C 1
ATOM 670 O O . SER A 1 89 ? -11.235 -10.636 20.086 1.00 69.44 89 SER A O 1
ATOM 672 N N . LYS A 1 90 ? -11.131 -11.658 18.061 1.00 78.25 90 LYS A N 1
ATOM 673 C CA . LYS A 1 90 ? -10.494 -10.555 17.324 1.00 78.25 90 LYS A CA 1
ATOM 674 C C . LYS A 1 90 ? -11.158 -9.224 17.653 1.00 78.25 90 LYS A C 1
ATOM 676 O O . LYS A 1 90 ? -12.383 -9.090 17.583 1.00 78.25 90 LYS A O 1
ATOM 681 N N . THR A 1 91 ? -10.341 -8.228 17.958 1.00 85.81 91 THR A N 1
ATOM 682 C CA . THR A 1 91 ? -10.816 -6.874 18.219 1.00 85.81 91 THR A CA 1
ATOM 683 C C . THR A 1 91 ? -11.452 -6.270 16.965 1.00 85.81 91 THR A C 1
ATOM 685 O O . THR A 1 91 ? -11.135 -6.629 15.826 1.00 85.81 91 THR A O 1
ATOM 688 N N . ALA A 1 92 ? -12.336 -5.288 17.154 1.00 86.12 92 ALA A N 1
ATOM 689 C CA . ALA A 1 92 ? -12.937 -4.561 16.035 1.00 86.12 92 ALA A CA 1
ATOM 690 C C . ALA A 1 92 ? -11.883 -3.858 15.150 1.00 86.12 92 ALA A C 1
ATOM 692 O O . ALA A 1 92 ? -12.092 -3.727 13.944 1.00 86.12 92 ALA A O 1
ATOM 693 N N . GLY A 1 93 ? -10.750 -3.445 15.737 1.00 85.31 93 GLY A N 1
ATOM 694 C CA . GLY A 1 93 ? -9.622 -2.844 15.020 1.00 85.31 93 GLY A CA 1
ATOM 695 C C . GLY A 1 93 ? -8.903 -3.842 14.113 1.00 85.31 93 GLY A C 1
ATOM 696 O O . GLY A 1 93 ? -8.720 -3.563 12.930 1.00 85.31 93 GLY A O 1
ATOM 697 N N . GLU A 1 94 ? -8.577 -5.034 14.622 1.00 87.44 94 GLU A N 1
ATOM 698 C CA . GLU A 1 94 ? -7.978 -6.107 13.816 1.00 87.44 94 GLU A CA 1
ATOM 699 C C . GLU A 1 94 ? -8.909 -6.528 12.680 1.00 87.44 94 GLU A C 1
ATOM 701 O O . GLU A 1 94 ? -8.483 -6.603 11.533 1.00 87.44 94 GLU A O 1
ATOM 706 N N . LEU A 1 95 ? -10.202 -6.715 12.955 1.00 89.75 95 LEU A N 1
ATOM 707 C CA . LEU A 1 95 ? -11.172 -7.113 11.933 1.00 89.75 95 LEU A CA 1
ATOM 708 C C . LEU A 1 95 ? -11.332 -6.037 10.837 1.00 89.75 95 LEU A C 1
ATOM 710 O O . LEU A 1 95 ? -11.518 -6.362 9.662 1.00 89.75 95 LEU A O 1
ATOM 714 N N . ALA A 1 96 ? -11.219 -4.753 11.188 1.00 90.19 96 ALA A N 1
ATOM 715 C CA . ALA A 1 96 ? -11.175 -3.659 10.218 1.00 90.19 96 ALA A CA 1
ATOM 716 C C . ALA A 1 96 ? -9.867 -3.655 9.400 1.00 90.19 96 ALA A C 1
ATOM 718 O O . ALA A 1 96 ? -9.914 -3.479 8.181 1.00 90.19 96 ALA A O 1
ATOM 719 N N . ALA A 1 97 ? -8.722 -3.918 10.037 1.00 91.81 97 ALA A N 1
ATOM 720 C CA . ALA A 1 97 ? -7.429 -4.043 9.368 1.00 91.81 97 ALA A CA 1
ATOM 721 C C . ALA A 1 97 ? -7.400 -5.230 8.384 1.00 91.81 97 ALA A C 1
ATOM 723 O O . ALA A 1 97 ? -6.982 -5.074 7.237 1.00 91.81 97 ALA A O 1
ATOM 724 N N . GLU A 1 98 ? -7.941 -6.390 8.771 1.00 93.38 98 GLU A N 1
ATOM 725 C CA . GLU A 1 98 ? -8.085 -7.561 7.896 1.00 93.38 98 GLU A CA 1
ATOM 726 C C . GLU A 1 98 ? -8.961 -7.266 6.672 1.00 93.38 98 GLU A C 1
ATOM 728 O O . GLU A 1 98 ? -8.631 -7.684 5.559 1.00 93.38 98 GLU A O 1
ATOM 733 N N . ARG A 1 99 ? -10.055 -6.508 6.842 1.00 94.06 99 ARG A N 1
ATOM 734 C CA . ARG A 1 99 ? -10.906 -6.054 5.727 1.00 94.06 99 ARG A CA 1
ATOM 735 C C . ARG A 1 99 ? -10.160 -5.121 4.775 1.00 94.06 99 ARG A C 1
ATOM 737 O O . ARG A 1 99 ? -10.329 -5.255 3.561 1.00 94.06 99 ARG A O 1
ATOM 744 N N . LEU A 1 100 ? -9.332 -4.210 5.288 1.00 94.31 100 LEU A N 1
ATOM 745 C CA . LEU A 1 100 ? -8.523 -3.315 4.459 1.00 94.31 100 LEU A CA 1
ATOM 746 C C . LEU A 1 100 ? -7.462 -4.092 3.663 1.00 94.31 100 LEU A C 1
ATOM 748 O O . LEU A 1 100 ? -7.390 -3.954 2.442 1.00 94.31 100 LEU A O 1
ATOM 752 N N . VAL A 1 101 ? -6.708 -4.977 4.322 1.00 95.19 101 VAL A N 1
ATOM 753 C CA . VAL A 1 101 ? -5.711 -5.845 3.667 1.00 95.19 101 VAL A CA 1
ATOM 754 C C . VAL A 1 101 ? -6.36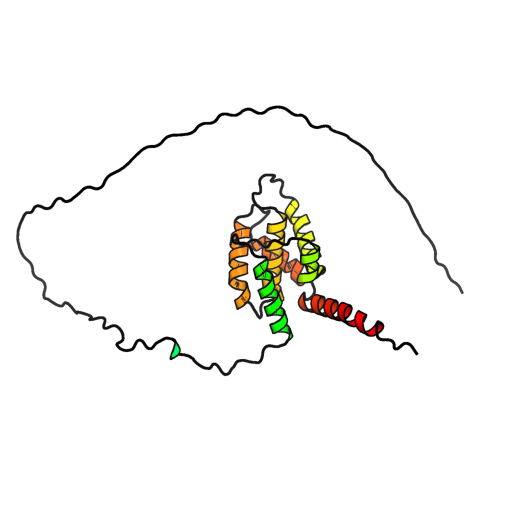1 -6.759 2.622 1.00 95.19 101 VAL A C 1
ATOM 756 O O . VAL A 1 101 ? -5.856 -6.883 1.508 1.00 95.19 101 VAL A O 1
ATOM 759 N N . SER A 1 102 ? -7.529 -7.332 2.925 1.00 94.75 102 SER A N 1
ATOM 760 C CA . SER A 1 102 ? -8.296 -8.132 1.958 1.00 94.75 102 SER A CA 1
ATOM 761 C C . SER A 1 102 ? -8.770 -7.299 0.760 1.00 94.75 102 SER A C 1
ATOM 763 O O . SER A 1 102 ? -8.790 -7.788 -0.368 1.00 94.75 102 SER A O 1
ATOM 765 N N . SER A 1 103 ? -9.115 -6.027 0.980 1.00 94.38 103 SER A N 1
ATOM 766 C CA . SER A 1 103 ? -9.520 -5.103 -0.087 1.00 94.38 103 SER A CA 1
ATOM 767 C C . SER A 1 103 ? -8.351 -4.735 -1.005 1.00 94.38 103 SER A C 1
ATOM 769 O O . SER A 1 103 ? -8.549 -4.617 -2.213 1.00 94.38 103 SER A O 1
ATOM 771 N N . LEU A 1 104 ? -7.129 -4.622 -0.468 1.00 95.31 104 LEU A N 1
ATOM 772 C CA . LEU A 1 104 ? -5.914 -4.357 -1.249 1.00 95.31 104 LEU A CA 1
ATOM 773 C C . LEU A 1 104 ? -5.627 -5.436 -2.304 1.00 95.31 104 LEU A C 1
ATOM 775 O O . LEU A 1 104 ? -5.116 -5.110 -3.376 1.00 95.31 104 LEU A O 1
ATOM 779 N N . LEU A 1 105 ? -5.997 -6.697 -2.054 1.00 94.25 105 LEU A N 1
ATOM 780 C CA . LEU A 1 105 ? -5.788 -7.801 -3.000 1.00 94.25 105 LEU A CA 1
ATOM 781 C C . LEU A 1 105 ? -6.468 -7.557 -4.360 1.00 94.25 105 LEU A C 1
ATOM 783 O O . LEU A 1 105 ? -5.930 -7.953 -5.389 1.00 94.25 105 LEU A O 1
ATOM 787 N N . VAL A 1 106 ? -7.601 -6.845 -4.384 1.00 94.50 106 VAL A N 1
ATOM 788 C CA . VAL A 1 106 ? -8.344 -6.501 -5.615 1.00 94.50 106 VAL A CA 1
ATOM 789 C C . VAL A 1 106 ? -7.536 -5.585 -6.549 1.00 94.50 106 VAL A C 1
ATOM 791 O O . VAL A 1 106 ? -7.794 -5.541 -7.750 1.00 94.50 106 VAL A O 1
ATOM 794 N N . PHE A 1 107 ? -6.541 -4.872 -6.016 1.00 95.19 107 PHE A N 1
ATOM 795 C CA . PHE A 1 107 ? -5.669 -3.961 -6.763 1.00 95.19 107 PHE A CA 1
ATOM 796 C C . PHE A 1 107 ? -4.352 -4.615 -7.182 1.00 95.19 107 PHE A C 1
ATOM 798 O O . PHE A 1 107 ? -3.612 -4.014 -7.963 1.00 95.19 107 PHE A O 1
ATOM 805 N N . GLN A 1 108 ? -4.051 -5.826 -6.693 1.00 96.56 108 GLN A N 1
ATOM 806 C CA . GLN A 1 108 ? -2.830 -6.533 -7.060 1.00 96.56 108 GLN A CA 1
ATOM 807 C C . GLN A 1 108 ? -3.010 -7.304 -8.372 1.00 96.56 108 GLN A C 1
ATOM 809 O O . GLN A 1 108 ? -3.814 -8.231 -8.486 1.00 96.56 108 GLN A O 1
ATOM 814 N N . LYS A 1 109 ? -2.207 -6.959 -9.376 1.00 96.12 109 LYS A N 1
ATOM 815 C CA . LYS A 1 109 ? -2.199 -7.616 -10.685 1.00 96.12 109 LYS A CA 1
ATOM 816 C C . LYS A 1 109 ? -1.502 -8.979 -10.652 1.00 96.12 109 LYS A C 1
ATOM 818 O O . LYS A 1 109 ? -0.809 -9.374 -9.707 1.00 96.12 109 LYS A O 1
ATOM 823 N N . SER A 1 110 ? -1.661 -9.727 -11.745 1.00 95.25 110 SER A N 1
ATOM 824 C CA . SER A 1 110 ? -1.017 -11.030 -11.952 1.00 95.25 110 SER A CA 1
ATOM 825 C C . SER A 1 110 ? 0.515 -10.966 -11.917 1.00 95.25 110 SER A C 1
ATOM 827 O O . SER A 1 110 ? 1.125 -11.957 -11.533 1.00 95.25 110 SER A O 1
ATOM 829 N N . ASP A 1 111 ? 1.110 -9.815 -12.234 1.00 93.94 111 ASP A N 1
ATOM 830 C CA . ASP A 1 111 ? 2.554 -9.541 -12.186 1.00 93.94 111 ASP A CA 1
ATOM 831 C C . ASP A 1 111 ? 3.091 -9.189 -10.783 1.00 93.94 111 ASP A C 1
ATOM 833 O O . ASP A 1 111 ? 4.291 -9.281 -10.574 1.00 93.94 111 ASP A O 1
ATOM 837 N N . GLY A 1 112 ? 2.224 -8.851 -9.819 1.00 94.94 112 GLY A N 1
ATOM 838 C CA . GLY A 1 112 ? 2.602 -8.453 -8.455 1.00 94.94 112 GLY A CA 1
ATOM 839 C C . GLY A 1 112 ? 2.463 -6.957 -8.160 1.00 94.94 112 GLY A C 1
ATOM 840 O O . GLY A 1 112 ? 2.422 -6.591 -6.985 1.00 94.94 112 GLY A O 1
ATOM 841 N N . SER A 1 113 ? 2.315 -6.121 -9.192 1.00 95.50 113 SER A N 1
ATOM 842 C CA . SER A 1 113 ? 2.091 -4.677 -9.053 1.00 95.50 113 SER A CA 1
ATOM 843 C C . SER A 1 113 ? 0.733 -4.347 -8.433 1.00 95.50 113 SER A C 1
ATOM 845 O O . SER A 1 113 ? -0.245 -5.068 -8.646 1.00 95.50 113 SER A O 1
ATOM 847 N N . PHE A 1 114 ? 0.656 -3.233 -7.707 1.00 95.81 114 PHE A N 1
ATOM 848 C CA . PHE A 1 114 ? -0.604 -2.629 -7.272 1.00 95.81 114 PHE A CA 1
ATOM 849 C C . PHE A 1 114 ? -0.976 -1.458 -8.182 1.00 95.81 114 PHE A C 1
ATOM 851 O O . PHE A 1 114 ? -0.188 -0.528 -8.344 1.00 95.81 114 PHE A O 1
ATOM 858 N N . VAL A 1 115 ? -2.186 -1.482 -8.747 1.00 93.38 115 VAL A N 1
ATOM 859 C CA . VAL A 1 115 ? -2.664 -0.457 -9.690 1.00 93.38 115 VAL A CA 1
ATOM 860 C C . VAL A 1 115 ? -4.020 0.084 -9.254 1.00 93.38 115 VAL A C 1
ATOM 862 O O . VAL A 1 115 ? -4.954 -0.671 -8.990 1.00 93.38 115 VAL A O 1
ATOM 865 N N . PHE A 1 116 ? -4.137 1.412 -9.202 1.00 92.25 116 PHE A N 1
ATOM 866 C CA . PHE A 1 116 ? -5.350 2.123 -8.803 1.00 92.25 116 PHE A CA 1
ATOM 867 C C . PHE A 1 116 ? -5.830 3.034 -9.933 1.00 92.25 116 PHE A C 1
ATOM 869 O O . PHE A 1 116 ? -5.062 3.811 -10.491 1.00 92.25 116 PHE A O 1
ATOM 876 N N . ASN A 1 117 ? -7.131 2.993 -10.227 1.00 89.69 117 ASN A N 1
ATOM 877 C CA . ASN A 1 117 ? -7.724 3.756 -11.333 1.00 89.69 117 ASN A CA 1
ATOM 878 C C . ASN A 1 117 ? -7.725 5.283 -11.110 1.00 89.69 117 ASN A C 1
ATOM 880 O O . ASN A 1 117 ? -7.957 6.032 -12.056 1.00 89.69 117 ASN A O 1
ATOM 884 N N . SER A 1 118 ? -7.540 5.757 -9.872 1.00 90.25 118 SER A N 1
ATOM 885 C CA . SER A 1 118 ? -7.462 7.186 -9.554 1.00 90.25 118 SER A CA 1
ATOM 886 C C . SER A 1 118 ? -6.749 7.448 -8.226 1.00 90.25 118 SER A C 1
ATOM 888 O O . SER A 1 118 ? -6.838 6.653 -7.287 1.00 90.25 118 SER A O 1
ATOM 890 N N . ASN A 1 119 ? -6.108 8.615 -8.126 1.00 90.38 119 ASN A N 1
ATOM 891 C CA . ASN A 1 119 ? -5.492 9.106 -6.888 1.00 90.38 119 ASN A CA 1
ATOM 892 C C . ASN A 1 119 ? -6.517 9.260 -5.756 1.00 90.38 119 ASN A C 1
ATOM 894 O O . ASN A 1 119 ? -6.214 8.958 -4.606 1.00 90.38 119 ASN A O 1
ATOM 898 N N . GLU A 1 120 ? -7.747 9.670 -6.077 1.00 92.25 120 GLU A N 1
ATOM 899 C CA . GLU A 1 120 ? -8.819 9.773 -5.081 1.00 92.25 120 GLU A CA 1
ATOM 900 C C . GLU A 1 120 ? -9.159 8.405 -4.481 1.00 92.25 120 GLU A C 1
ATOM 902 O O . GLU A 1 120 ? -9.327 8.299 -3.272 1.00 92.25 120 GLU A O 1
ATOM 907 N N . LYS A 1 121 ? -9.139 7.325 -5.279 1.00 92.31 121 LYS A N 1
ATOM 908 C CA . LYS A 1 121 ? -9.351 5.967 -4.759 1.00 92.31 121 LYS A CA 1
ATOM 909 C C . LYS A 1 121 ? -8.236 5.521 -3.807 1.00 92.31 121 LYS A C 1
ATOM 911 O O . LYS A 1 121 ? -8.526 4.795 -2.861 1.00 92.31 121 LYS A O 1
ATOM 916 N N . ILE A 1 122 ? -6.995 5.974 -4.022 1.00 93.06 122 ILE A N 1
ATOM 917 C CA . ILE A 1 122 ? -5.881 5.753 -3.084 1.00 93.06 122 ILE A CA 1
ATOM 918 C C . ILE A 1 122 ? -6.166 6.486 -1.767 1.00 93.06 122 ILE A C 1
ATOM 920 O O . ILE A 1 122 ? -6.168 5.849 -0.718 1.00 93.06 122 ILE A O 1
ATOM 924 N N . LYS A 1 123 ? -6.484 7.789 -1.813 1.00 93.38 123 LYS A N 1
ATOM 925 C CA . LYS A 1 123 ? -6.783 8.594 -0.612 1.00 93.38 123 LYS A CA 1
ATOM 926 C C . LYS A 1 123 ? -7.969 8.048 0.188 1.00 93.38 123 LYS A C 1
ATOM 928 O O . LYS A 1 123 ? -7.893 7.975 1.407 1.00 93.38 123 LYS A O 1
ATOM 933 N N . THR A 1 124 ? -9.055 7.651 -0.479 1.00 92.38 124 THR A N 1
ATOM 934 C CA . THR A 1 124 ? -10.246 7.087 0.182 1.00 92.38 124 THR A CA 1
ATOM 935 C C . THR A 1 124 ? -9.971 5.723 0.817 1.00 92.38 124 THR A C 1
ATOM 937 O O . THR A 1 124 ? -10.609 5.384 1.805 1.00 92.38 124 THR A O 1
ATOM 940 N N . MET A 1 125 ? -9.051 4.927 0.259 1.00 93.19 125 MET A N 1
ATOM 941 C CA . MET A 1 125 ? -8.763 3.578 0.756 1.00 93.19 125 MET A CA 1
ATOM 942 C C . MET A 1 125 ? -7.652 3.530 1.806 1.00 93.19 125 MET A C 1
ATOM 944 O O . MET A 1 125 ? -7.726 2.707 2.708 1.00 93.19 125 MET A O 1
ATOM 948 N N . LEU A 1 126 ? -6.619 4.362 1.667 1.00 93.81 126 LEU A N 1
ATOM 949 C CA . LEU A 1 126 ? -5.381 4.289 2.453 1.00 93.81 126 LEU A CA 1
ATOM 950 C C . LEU A 1 126 ? -5.065 5.583 3.214 1.00 93.81 126 LEU A C 1
ATOM 952 O O . LEU A 1 126 ? -4.021 5.675 3.848 1.00 93.81 126 LEU A O 1
ATOM 956 N N . GLY A 1 127 ? -5.957 6.571 3.164 1.00 93.94 127 GLY A N 1
ATOM 957 C CA . GLY A 1 127 ? -5.786 7.862 3.820 1.00 93.94 127 GLY A CA 1
ATOM 958 C C . GLY A 1 127 ? -5.013 8.888 2.975 1.00 93.94 127 GLY A C 1
ATOM 959 O O . GLY A 1 127 ? -4.254 8.540 2.058 1.00 93.94 127 GLY A O 1
ATOM 960 N N . PRO A 1 128 ? -5.210 10.191 3.245 1.00 92.44 128 PRO A N 1
ATOM 961 C CA . PRO A 1 128 ? -4.468 11.261 2.588 1.00 92.44 128 PRO A CA 1
ATOM 962 C C . PRO A 1 128 ? -2.967 11.231 2.904 1.00 92.44 128 PRO A C 1
ATOM 964 O O . PRO A 1 128 ? -2.181 11.569 2.018 1.00 92.44 128 PRO A O 1
ATOM 967 N N . SER A 1 129 ? -2.546 10.816 4.105 1.00 93.56 129 SER A N 1
ATOM 968 C CA . SER A 1 129 ? -1.123 10.821 4.475 1.00 93.56 129 SER A CA 1
ATOM 969 C C . SER A 1 129 ? -0.330 9.756 3.717 1.00 93.56 129 SER A C 1
ATOM 971 O O . SER A 1 129 ? 0.745 10.048 3.192 1.00 93.56 129 SER A O 1
ATOM 973 N N . PHE A 1 130 ? -0.904 8.562 3.526 1.00 94.81 130 PHE A N 1
ATOM 974 C CA . PHE A 1 130 ? -0.299 7.525 2.684 1.00 94.81 130 PHE A CA 1
ATOM 975 C C . PHE A 1 130 ? -0.065 8.037 1.257 1.00 94.81 130 PHE A C 1
ATOM 977 O O . PHE A 1 130 ? 1.002 7.837 0.673 1.00 94.81 130 PHE A O 1
ATOM 984 N N . PHE A 1 131 ? -1.055 8.743 0.698 1.00 93.81 131 PHE A N 1
ATOM 985 C CA . PHE A 1 131 ? -0.944 9.333 -0.633 1.00 93.81 131 PHE A CA 1
ATOM 986 C C . PHE A 1 131 ? 0.179 10.383 -0.716 1.00 93.81 131 PHE A C 1
ATOM 988 O O . PHE A 1 131 ? 0.884 10.431 -1.725 1.00 93.81 131 PHE A O 1
ATOM 995 N N . GLN A 1 132 ? 0.392 11.186 0.334 1.00 92.81 132 GLN A N 1
ATOM 996 C CA . GLN A 1 132 ? 1.511 12.138 0.389 1.00 92.81 132 GLN A CA 1
ATOM 997 C C . GLN A 1 132 ? 2.870 11.426 0.366 1.00 92.81 132 GLN A C 1
ATOM 999 O O . GLN A 1 132 ? 3.754 11.841 -0.381 1.00 92.81 132 GLN A O 1
ATOM 1004 N N . ILE A 1 133 ? 3.026 10.320 1.101 1.00 92.88 133 ILE A N 1
ATOM 1005 C CA . ILE A 1 133 ? 4.274 9.540 1.113 1.00 92.88 133 ILE A CA 1
ATOM 1006 C C . ILE A 1 133 ? 4.514 8.870 -0.242 1.00 92.88 133 ILE A C 1
ATOM 1008 O O . ILE A 1 133 ? 5.608 8.975 -0.791 1.00 92.88 133 ILE A O 1
ATOM 1012 N N . ALA A 1 134 ? 3.490 8.265 -0.851 1.00 91.88 134 ALA A N 1
ATOM 1013 C CA . ALA A 1 134 ? 3.597 7.708 -2.202 1.00 91.88 134 ALA A CA 1
ATOM 1014 C C . ALA A 1 134 ? 3.977 8.781 -3.250 1.00 91.88 134 ALA A C 1
ATOM 1016 O O . ALA A 1 134 ? 4.758 8.513 -4.167 1.00 91.88 134 ALA A O 1
ATOM 1017 N N . ALA A 1 135 ? 3.482 10.015 -3.100 1.00 90.19 135 ALA A N 1
ATOM 1018 C CA . ALA A 1 135 ? 3.876 11.149 -3.936 1.00 90.19 135 ALA A CA 1
ATOM 1019 C C . ALA A 1 135 ? 5.317 11.631 -3.660 1.00 90.19 135 ALA A C 1
ATOM 1021 O O . ALA A 1 135 ? 6.029 11.970 -4.606 1.00 90.19 135 ALA A O 1
ATOM 1022 N N . GLY A 1 136 ? 5.774 11.616 -2.404 1.00 88.44 136 GLY A N 1
ATOM 1023 C CA . GLY A 1 136 ? 7.160 11.921 -2.027 1.00 88.44 136 GLY A CA 1
ATOM 1024 C C . GLY A 1 136 ? 8.158 10.880 -2.544 1.00 88.44 136 GLY A C 1
ATOM 1025 O O . GLY A 1 136 ? 9.171 11.228 -3.145 1.00 88.44 136 GLY A O 1
ATOM 1026 N N . LEU A 1 137 ? 7.839 9.590 -2.425 1.00 88.00 137 LEU A N 1
ATOM 1027 C CA . LEU A 1 137 ? 8.623 8.511 -3.034 1.00 88.00 137 LEU A CA 1
ATOM 1028 C C . LEU A 1 137 ? 8.714 8.679 -4.554 1.00 88.00 137 LEU A C 1
ATOM 1030 O O . LEU A 1 137 ? 9.776 8.463 -5.134 1.00 88.00 137 LEU A O 1
ATOM 1034 N N . LYS A 1 138 ? 7.643 9.150 -5.210 1.00 86.56 138 LYS A N 1
ATOM 1035 C CA . LYS A 1 138 ? 7.681 9.467 -6.643 1.00 86.56 138 LYS A CA 1
ATOM 1036 C C . LYS A 1 138 ? 8.675 10.575 -6.975 1.00 86.56 138 LYS A C 1
ATOM 1038 O O . LYS A 1 138 ? 9.382 10.435 -7.968 1.00 86.56 138 LYS A O 1
ATOM 1043 N N . THR A 1 139 ? 8.754 11.653 -6.194 1.00 82.38 139 THR A N 1
ATOM 1044 C CA . THR A 1 139 ? 9.725 12.726 -6.471 1.00 82.38 139 THR A CA 1
ATOM 1045 C C . THR A 1 139 ? 11.161 12.291 -6.193 1.00 82.38 139 THR A C 1
ATOM 1047 O O . THR A 1 139 ? 12.039 12.658 -6.965 1.00 82.38 139 THR A O 1
ATOM 1050 N N . LYS A 1 140 ? 11.400 11.453 -5.175 1.00 80.31 140 LYS A N 1
ATOM 1051 C CA . LYS A 1 140 ? 12.712 10.838 -4.900 1.00 80.31 140 LYS A CA 1
ATOM 1052 C C . LYS A 1 140 ? 13.160 9.897 -6.034 1.00 80.31 140 LYS A C 1
ATOM 1054 O O . LYS A 1 140 ? 14.295 9.976 -6.499 1.00 80.31 140 LYS A O 1
ATOM 1059 N N . LEU A 1 141 ? 12.261 9.033 -6.517 1.00 75.25 141 LEU A N 1
ATOM 1060 C CA . LEU A 1 141 ? 12.578 7.965 -7.478 1.00 75.25 141 LEU A CA 1
ATOM 1061 C C . LEU A 1 141 ? 12.560 8.397 -8.950 1.00 75.25 141 LEU A C 1
ATOM 1063 O O . LEU A 1 141 ? 13.178 7.738 -9.783 1.00 75.25 141 LEU A O 1
ATOM 1067 N N . ALA A 1 142 ? 11.902 9.508 -9.288 1.00 64.88 142 ALA A N 1
ATOM 1068 C CA . ALA A 1 142 ? 11.832 10.016 -10.662 1.00 64.88 142 ALA A CA 1
ATOM 1069 C C . ALA A 1 142 ? 13.141 10.648 -11.186 1.00 64.88 142 ALA A C 1
ATOM 1071 O O . ALA A 1 142 ? 13.191 11.032 -12.350 1.00 64.88 142 ALA A O 1
ATOM 1072 N N . PHE A 1 143 ? 14.203 10.734 -10.375 1.00 54.69 143 PHE A N 1
ATOM 1073 C CA . PHE A 1 143 ? 15.520 11.244 -10.794 1.00 54.69 143 PHE A CA 1
ATOM 1074 C C . PHE A 1 143 ? 16.379 10.229 -11.586 1.00 54.69 143 PHE A C 1
ATOM 1076 O O . PHE A 1 143 ? 17.543 10.500 -11.874 1.00 54.69 143 PHE A O 1
ATOM 1083 N N . GLY A 1 144 ? 15.844 9.054 -11.938 1.00 53.50 144 GLY A N 1
ATOM 1084 C CA . GLY A 1 144 ? 16.501 8.091 -12.832 1.00 53.50 144 GLY A CA 1
ATOM 1085 C C . GLY A 1 144 ? 16.208 8.376 -14.309 1.00 53.50 144 GLY A C 1
ATOM 1086 O O . GLY A 1 144 ? 15.096 8.129 -14.771 1.00 53.50 144 GLY A O 1
ATOM 1087 N N . ASP A 1 145 ? 17.214 8.835 -15.057 1.00 47.16 145 ASP A N 1
ATOM 1088 C CA . ASP A 1 145 ? 17.136 9.285 -16.463 1.00 47.16 145 ASP A CA 1
ATOM 1089 C C . ASP A 1 145 ? 16.993 8.131 -17.492 1.00 47.16 145 ASP A C 1
ATOM 1091 O O . ASP A 1 145 ? 17.688 8.059 -18.504 1.00 47.16 145 ASP A O 1
ATOM 1095 N N . SER A 1 146 ? 16.122 7.153 -17.212 1.00 48.56 146 SER A N 1
ATOM 1096 C CA . SER A 1 146 ? 15.930 5.955 -18.042 1.00 48.56 146 SER A CA 1
ATOM 1097 C C . SER A 1 146 ? 14.564 5.939 -18.725 1.00 48.56 146 SER A C 1
ATOM 1099 O O . SER A 1 146 ? 13.592 5.352 -18.243 1.00 48.56 146 SER A O 1
ATOM 1101 N N . ALA A 1 147 ? 14.517 6.505 -19.932 1.00 48.44 147 ALA A N 1
ATOM 1102 C CA . ALA A 1 147 ? 13.355 6.513 -20.828 1.00 48.44 147 ALA A CA 1
ATOM 1103 C C . ALA A 1 147 ? 12.956 5.121 -21.392 1.00 48.44 147 ALA A C 1
ATOM 1105 O O . ALA A 1 147 ? 12.300 5.032 -22.428 1.00 48.44 147 ALA A O 1
ATOM 1106 N N . THR A 1 148 ? 13.368 4.022 -20.748 1.00 45.31 148 THR A N 1
ATOM 1107 C CA . THR A 1 148 ? 13.172 2.637 -21.224 1.00 45.31 148 THR A CA 1
ATOM 1108 C C . THR A 1 148 ? 12.531 1.698 -20.194 1.00 45.31 148 THR A C 1
ATOM 1110 O O . THR A 1 148 ? 12.369 0.505 -20.463 1.00 45.31 148 THR A O 1
ATOM 1113 N N . ALA A 1 149 ? 12.118 2.215 -19.031 1.00 47.56 149 ALA A N 1
ATOM 1114 C CA . ALA A 1 149 ? 11.456 1.428 -17.994 1.00 47.56 149 ALA A CA 1
ATOM 1115 C C . ALA A 1 149 ? 10.128 0.827 -18.500 1.00 47.56 149 ALA A C 1
ATOM 1117 O O . ALA A 1 149 ? 9.150 1.525 -18.758 1.00 47.56 149 ALA A O 1
ATOM 1118 N N . ARG A 1 150 ? 10.095 -0.506 -18.625 1.00 47.06 150 ARG A N 1
ATOM 1119 C CA . ARG A 1 150 ? 8.939 -1.286 -19.112 1.00 47.06 150 ARG A CA 1
ATOM 1120 C C . ARG A 1 150 ? 7.768 -1.331 -18.121 1.00 47.06 150 ARG A C 1
ATOM 1122 O O . ARG A 1 150 ? 6.669 -1.739 -18.489 1.00 47.06 150 ARG A O 1
ATOM 1129 N N . ALA A 1 151 ? 8.021 -0.936 -16.877 1.00 52.16 151 ALA A N 1
ATOM 1130 C CA . ALA A 1 151 ? 7.011 -0.651 -15.876 1.00 52.16 151 ALA A CA 1
ATOM 1131 C C . ALA A 1 151 ? 6.640 0.833 -15.940 1.00 52.16 151 ALA A C 1
ATOM 1133 O O . ALA A 1 151 ? 7.513 1.702 -15.953 1.00 52.16 151 ALA A O 1
ATOM 1134 N N . THR A 1 152 ? 5.345 1.126 -15.890 1.00 61.78 152 THR A N 1
ATOM 1135 C CA . THR A 1 152 ? 4.829 2.445 -15.528 1.00 61.78 152 THR A CA 1
ATOM 1136 C C . THR A 1 152 ? 5.357 2.800 -14.138 1.00 61.78 152 THR A C 1
ATOM 1138 O O . THR A 1 152 ? 4.809 2.370 -13.130 1.00 61.78 152 THR A O 1
ATOM 1141 N N . VAL A 1 153 ? 6.438 3.587 -14.092 1.00 72.44 153 VAL A N 1
ATOM 1142 C CA . VAL A 1 153 ? 7.112 4.101 -12.882 1.00 72.44 153 VAL A CA 1
ATOM 1143 C C . VAL A 1 153 ? 6.156 4.397 -11.703 1.00 72.44 153 VAL A C 1
ATOM 1145 O O . VAL A 1 153 ? 6.438 3.902 -10.610 1.00 72.44 153 VAL A O 1
ATOM 1148 N N . PRO A 1 154 ? 5.009 5.105 -11.867 1.00 82.81 154 PRO A N 1
ATOM 1149 C CA . PRO A 1 154 ? 4.024 5.285 -10.788 1.00 82.81 154 PRO A CA 1
ATOM 1150 C C . PRO A 1 154 ? 3.524 3.995 -10.113 1.00 82.81 154 PRO A C 1
ATOM 1152 O O . PRO A 1 154 ? 3.395 3.985 -8.891 1.00 82.81 154 PRO A O 1
ATOM 1155 N N . ASP A 1 155 ? 3.275 2.914 -10.857 1.00 89.94 155 ASP A N 1
ATOM 1156 C CA . ASP A 1 155 ? 2.757 1.655 -10.301 1.00 89.94 155 ASP A CA 1
ATOM 1157 C C . ASP A 1 155 ? 3.822 0.945 -9.458 1.00 89.94 155 ASP A C 1
ATOM 1159 O O . ASP A 1 155 ? 3.518 0.343 -8.429 1.00 89.94 155 ASP A O 1
ATOM 1163 N N . ALA A 1 156 ? 5.094 1.046 -9.855 1.00 90.69 156 ALA A N 1
ATOM 1164 C CA . ALA A 1 156 ? 6.210 0.501 -9.089 1.00 90.69 156 ALA A CA 1
ATOM 1165 C C . ALA A 1 156 ? 6.412 1.259 -7.766 1.00 90.69 156 ALA A C 1
ATOM 1167 O O . ALA A 1 156 ? 6.526 0.630 -6.717 1.00 90.69 156 ALA A O 1
ATOM 1168 N N . ILE A 1 157 ? 6.342 2.594 -7.790 1.00 92.00 157 ILE A N 1
ATOM 1169 C CA . ILE A 1 157 ? 6.389 3.432 -6.580 1.00 92.00 157 ILE A CA 1
ATOM 1170 C C . ILE A 1 157 ? 5.219 3.114 -5.639 1.00 92.00 157 ILE A C 1
ATOM 1172 O O . ILE A 1 157 ? 5.417 2.940 -4.438 1.00 92.00 157 ILE A O 1
ATOM 1176 N N . LEU A 1 158 ? 4.000 2.993 -6.176 1.00 94.25 158 LEU A N 1
ATOM 1177 C CA . LEU A 1 158 ? 2.818 2.649 -5.385 1.00 94.25 158 LEU A CA 1
ATOM 1178 C C . LEU A 1 158 ? 2.926 1.239 -4.783 1.00 94.25 158 LEU A C 1
ATOM 1180 O O . LEU A 1 158 ? 2.549 1.028 -3.633 1.00 94.25 158 LEU A O 1
ATOM 1184 N N . THR A 1 159 ? 3.506 0.295 -5.527 1.00 96.06 159 THR A N 1
ATOM 1185 C CA . THR A 1 159 ? 3.796 -1.065 -5.050 1.00 96.06 159 THR A CA 1
ATOM 1186 C C . THR A 1 159 ? 4.801 -1.049 -3.891 1.00 96.06 159 THR A C 1
ATOM 1188 O O . THR A 1 159 ? 4.547 -1.695 -2.876 1.00 96.06 159 THR A O 1
ATOM 1191 N N . VAL A 1 160 ? 5.887 -0.265 -3.982 1.00 95.75 160 VAL A N 1
ATOM 1192 C CA . VAL A 1 160 ? 6.845 -0.053 -2.874 1.00 95.75 160 VAL A CA 1
ATOM 1193 C C . VAL A 1 160 ? 6.140 0.530 -1.644 1.00 95.75 160 VAL A C 1
ATOM 1195 O O . VAL A 1 160 ? 6.287 -0.005 -0.546 1.00 95.75 160 VAL A O 1
ATOM 1198 N N . ALA A 1 161 ? 5.331 1.579 -1.823 1.00 96.06 161 ALA A N 1
ATOM 1199 C CA . ALA A 1 161 ? 4.612 2.230 -0.729 1.00 96.06 161 ALA A CA 1
ATOM 1200 C C . ALA A 1 161 ? 3.625 1.278 -0.023 1.00 96.06 161 ALA A C 1
ATOM 1202 O O . ALA A 1 161 ? 3.571 1.251 1.204 1.00 96.06 161 ALA A O 1
ATOM 1203 N N . ILE A 1 162 ? 2.879 0.457 -0.773 1.00 96.94 162 ILE A N 1
ATOM 1204 C CA . ILE A 1 162 ? 1.943 -0.528 -0.201 1.00 96.94 162 ILE A CA 1
ATOM 1205 C C . ILE A 1 162 ? 2.690 -1.644 0.540 1.00 96.94 162 ILE A C 1
ATOM 1207 O O . ILE A 1 162 ? 2.270 -2.028 1.630 1.00 96.94 162 ILE A O 1
ATOM 1211 N N . VAL A 1 163 ? 3.816 -2.135 0.009 1.00 97.25 163 VAL A N 1
ATOM 1212 C CA . VAL A 1 163 ? 4.665 -3.107 0.720 1.00 97.25 163 VAL A CA 1
ATOM 1213 C C . VAL A 1 163 ? 5.179 -2.524 2.039 1.00 97.25 163 VAL A C 1
ATOM 1215 O O . VAL A 1 163 ? 5.097 -3.191 3.069 1.00 97.25 163 VAL A O 1
ATOM 1218 N N . ALA A 1 164 ? 5.654 -1.276 2.029 1.00 96.88 164 ALA A N 1
ATOM 1219 C CA . ALA A 1 164 ? 6.108 -0.587 3.232 1.00 96.88 164 ALA A CA 1
ATOM 1220 C C . ALA A 1 164 ? 4.988 -0.404 4.270 1.00 96.88 164 ALA A C 1
ATOM 1222 O O . ALA A 1 164 ? 5.200 -0.681 5.448 1.00 96.88 164 ALA A O 1
ATOM 1223 N N . LEU A 1 165 ? 3.789 -0.004 3.833 1.00 96.69 165 LEU A N 1
ATOM 1224 C CA . LEU A 1 165 ? 2.618 0.140 4.699 1.00 96.69 165 LEU A CA 1
ATOM 1225 C C . LEU A 1 165 ? 2.239 -1.189 5.372 1.00 96.69 165 LEU A C 1
ATOM 1227 O O . LEU A 1 165 ? 2.051 -1.233 6.588 1.00 96.69 165 LEU A O 1
ATOM 1231 N N . LEU A 1 166 ? 2.149 -2.273 4.594 1.00 96.56 166 LEU A N 1
ATOM 1232 C CA . LEU A 1 166 ? 1.812 -3.609 5.098 1.00 96.56 166 LEU A CA 1
ATOM 1233 C C . LEU A 1 166 ? 2.848 -4.101 6.122 1.00 96.56 166 LEU A C 1
ATOM 1235 O O . LEU A 1 166 ? 2.478 -4.619 7.176 1.00 96.56 166 LEU A O 1
ATOM 1239 N N . GLU A 1 167 ? 4.136 -3.874 5.851 1.00 96.00 167 GLU A N 1
ATOM 1240 C CA . GLU A 1 167 ? 5.233 -4.267 6.738 1.00 96.00 167 GLU A CA 1
ATOM 1241 C C . GLU A 1 167 ? 5.459 -3.360 7.962 1.00 96.00 167 GLU A C 1
ATOM 1243 O O . GLU A 1 167 ? 6.251 -3.739 8.825 1.00 96.00 167 GLU A O 1
ATOM 1248 N N . GLU A 1 168 ? 4.818 -2.197 8.080 1.00 95.19 168 GLU A N 1
ATOM 1249 C CA . GLU A 1 168 ? 4.934 -1.346 9.281 1.00 95.19 168 GLU A CA 1
ATOM 1250 C C . GLU A 1 168 ? 3.643 -1.321 10.104 1.00 95.19 168 GLU A C 1
ATOM 1252 O O . GLU A 1 168 ? 3.705 -1.464 11.321 1.00 95.19 168 GLU A O 1
ATOM 1257 N N . GLN A 1 169 ? 2.468 -1.212 9.472 1.00 93.75 169 GLN A N 1
ATOM 1258 C CA . GLN A 1 169 ? 1.202 -1.027 10.197 1.00 93.75 169 GLN A CA 1
ATOM 1259 C C . GLN A 1 169 ? 0.361 -2.306 10.352 1.00 93.75 169 GLN A C 1
ATOM 1261 O O . GLN A 1 169 ? -0.466 -2.384 11.257 1.00 93.75 169 GLN A O 1
ATOM 1266 N N . PHE A 1 170 ? 0.572 -3.337 9.523 1.00 93.25 170 PHE A N 1
ATOM 1267 C CA . PHE A 1 170 ? -0.324 -4.506 9.446 1.00 93.25 170 PHE A CA 1
ATOM 1268 C C . PHE A 1 170 ? 0.295 -5.814 9.968 1.00 93.25 170 PHE A C 1
ATOM 1270 O O . PHE A 1 170 ? -0.153 -6.905 9.612 1.00 93.25 170 PHE A O 1
ATOM 1277 N N . GLN A 1 171 ? 1.296 -5.734 10.850 1.00 91.62 171 GLN A N 1
ATOM 1278 C CA . GLN A 1 171 ? 2.011 -6.905 11.385 1.00 91.62 171 GLN A CA 1
ATOM 1279 C C . GLN A 1 171 ? 1.096 -7.942 12.063 1.00 91.62 171 GLN A C 1
ATOM 1281 O O . GLN A 1 171 ? 1.276 -9.139 11.854 1.00 91.62 171 GLN A O 1
ATOM 1286 N N . ALA A 1 172 ? 0.055 -7.507 12.782 1.00 87.94 172 ALA A N 1
ATOM 1287 C CA . ALA A 1 172 ? -0.908 -8.407 13.430 1.00 87.94 172 ALA A CA 1
ATOM 1288 C C . ALA A 1 172 ? -1.654 -9.339 12.448 1.00 87.94 172 ALA A C 1
ATOM 1290 O O . ALA A 1 172 ? -2.082 -10.424 12.831 1.00 87.94 172 ALA A O 1
ATOM 1291 N N . CYS A 1 173 ? -1.774 -8.959 11.169 1.00 90.00 173 CYS A N 1
ATOM 1292 C CA . CYS A 1 173 ? -2.418 -9.764 10.126 1.00 90.00 173 CYS A CA 1
ATOM 1293 C C . CYS A 1 173 ? -1.444 -10.211 9.016 1.00 90.00 173 CYS A C 1
ATOM 1295 O O . CYS A 1 173 ? -1.855 -10.430 7.875 1.00 90.00 173 CYS A O 1
ATOM 1297 N N . GLN A 1 174 ? -0.160 -10.412 9.355 1.00 94.12 174 GLN A N 1
ATOM 1298 C CA . GLN A 1 174 ? 0.901 -10.845 8.427 1.00 94.12 174 GLN A CA 1
ATOM 1299 C C . GLN A 1 174 ? 0.510 -12.027 7.528 1.00 94.12 174 GLN A C 1
ATOM 1301 O O . GLN A 1 174 ? 0.828 -12.035 6.337 1.00 94.12 174 GLN A O 1
ATOM 1306 N N . ALA A 1 175 ? -0.214 -13.009 8.072 1.00 92.25 175 ALA A N 1
ATOM 1307 C CA . ALA A 1 175 ? -0.657 -14.189 7.331 1.00 92.25 175 ALA A CA 1
ATOM 1308 C C . ALA A 1 175 ? -1.523 -13.859 6.096 1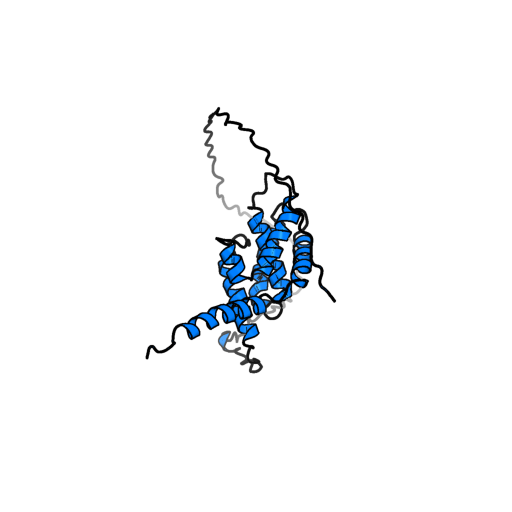.00 92.25 175 ALA A C 1
ATOM 1310 O O . ALA A 1 175 ? -1.507 -14.624 5.133 1.00 92.25 175 ALA A O 1
ATOM 1311 N N . LEU A 1 176 ? -2.238 -12.725 6.091 1.00 92.25 176 LEU A N 1
ATOM 1312 C CA . LEU A 1 176 ? -3.057 -12.293 4.953 1.00 92.25 176 LEU A CA 1
ATOM 1313 C C . LEU A 1 176 ? -2.215 -11.699 3.817 1.00 92.25 176 LEU A C 1
ATOM 1315 O O . LEU A 1 176 ? -2.486 -11.967 2.649 1.00 92.25 176 LEU A O 1
ATOM 1319 N N . TRP A 1 177 ? -1.189 -10.904 4.140 1.00 95.75 177 TRP A N 1
ATOM 1320 C CA . TRP A 1 177 ? -0.435 -10.143 3.139 1.00 95.75 177 TRP A CA 1
ATOM 1321 C C . TRP A 1 177 ? 0.926 -10.729 2.760 1.00 95.75 177 TRP A C 1
ATOM 1323 O O . TRP A 1 177 ? 1.492 -10.299 1.756 1.00 95.75 177 TRP A O 1
ATOM 1333 N N . VAL A 1 178 ? 1.472 -11.710 3.487 1.00 96.88 178 VAL A N 1
ATOM 1334 C CA . VAL A 1 178 ? 2.836 -12.229 3.239 1.00 96.88 178 VAL A CA 1
ATOM 1335 C C . VAL A 1 178 ? 3.057 -12.698 1.792 1.00 96.88 178 VAL A C 1
ATOM 1337 O O . VAL A 1 178 ? 4.107 -12.433 1.204 1.00 96.88 178 VAL A O 1
ATOM 1340 N N . LEU A 1 179 ? 2.050 -13.325 1.171 1.00 95.62 179 LEU A N 1
ATOM 1341 C CA . LEU A 1 179 ? 2.109 -13.743 -0.236 1.00 95.62 179 LEU A CA 1
ATOM 1342 C C . LEU A 1 179 ? 1.982 -12.558 -1.207 1.00 95.62 179 LEU A C 1
AT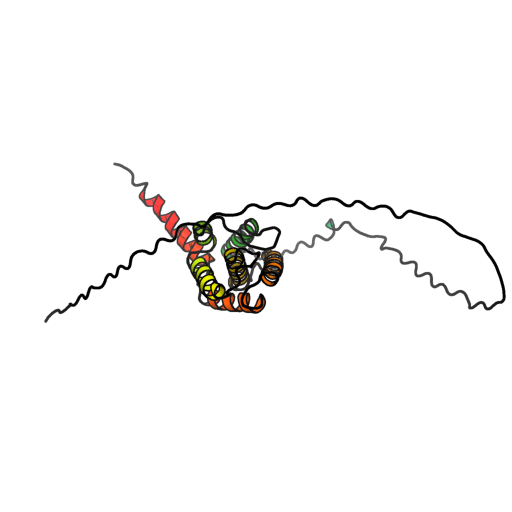OM 1344 O O . LEU A 1 179 ? 2.671 -12.535 -2.228 1.00 95.62 179 LEU A O 1
ATOM 1348 N N . MET A 1 180 ? 1.154 -11.562 -0.873 1.00 96.50 180 MET A N 1
ATOM 1349 C CA . MET A 1 180 ? 1.009 -10.326 -1.651 1.00 96.50 180 MET A CA 1
ATOM 1350 C C . MET A 1 180 ? 2.328 -9.549 -1.674 1.00 96.50 180 MET A C 1
ATOM 1352 O O . MET A 1 180 ? 2.798 -9.175 -2.746 1.00 96.50 180 MET A O 1
ATOM 1356 N N . VAL A 1 181 ? 2.955 -9.366 -0.506 1.00 97.00 181 VAL A N 1
ATOM 1357 C CA . VAL A 1 181 ? 4.234 -8.660 -0.347 1.00 97.00 181 VAL A CA 1
ATOM 1358 C C . VAL A 1 181 ? 5.376 -9.398 -1.031 1.00 97.00 181 VAL A C 1
ATOM 1360 O O . VAL A 1 181 ? 6.150 -8.756 -1.734 1.00 97.00 181 VAL A O 1
ATOM 1363 N N . ARG A 1 182 ? 5.470 -10.730 -0.905 1.00 96.88 182 ARG A N 1
ATOM 1364 C CA . ARG A 1 182 ? 6.486 -11.514 -1.628 1.00 96.88 182 ARG A CA 1
ATOM 1365 C C . ARG A 1 182 ? 6.418 -11.253 -3.134 1.00 96.88 182 ARG A C 1
ATOM 1367 O O . ARG A 1 182 ? 7.410 -10.867 -3.738 1.00 96.88 182 ARG A O 1
ATOM 1374 N N . LYS A 1 183 ? 5.223 -11.384 -3.710 1.00 96.62 183 LYS A N 1
ATOM 1375 C CA . LYS A 1 183 ? 4.983 -11.177 -5.141 1.00 96.62 183 LYS A CA 1
ATOM 1376 C C . LYS A 1 183 ? 5.221 -9.725 -5.580 1.00 96.62 183 LYS A C 1
ATOM 1378 O O . LYS A 1 183 ? 5.717 -9.478 -6.674 1.00 96.62 183 LYS A O 1
ATOM 1383 N N . ALA A 1 184 ? 4.879 -8.761 -4.727 1.00 96.56 184 ALA A N 1
ATOM 1384 C CA . ALA A 1 184 ? 5.153 -7.348 -4.959 1.00 96.56 184 ALA A CA 1
ATOM 1385 C C . ALA A 1 184 ? 6.661 -7.043 -4.935 1.00 96.56 184 ALA A C 1
ATOM 1387 O O . ALA A 1 184 ? 7.134 -6.288 -5.776 1.00 96.56 184 ALA A O 1
ATOM 1388 N N . LYS A 1 185 ? 7.432 -7.670 -4.037 1.00 95.56 185 LYS A N 1
ATOM 1389 C CA . LYS A 1 185 ? 8.901 -7.583 -4.022 1.00 95.56 185 LYS A CA 1
ATOM 1390 C C . LYS A 1 185 ? 9.521 -8.207 -5.270 1.00 95.56 185 LYS A C 1
ATOM 1392 O O . LYS A 1 185 ? 10.356 -7.559 -5.891 1.00 95.56 185 LYS A O 1
ATOM 1397 N N . ASP A 1 186 ? 9.046 -9.378 -5.701 1.00 94.56 186 ASP A N 1
ATOM 1398 C CA . ASP A 1 186 ? 9.471 -9.999 -6.966 1.00 94.56 186 ASP A CA 1
ATOM 1399 C C . ASP A 1 186 ? 9.239 -9.049 -8.169 1.00 94.56 186 ASP A C 1
ATOM 1401 O O . ASP A 1 186 ? 10.099 -8.928 -9.043 1.00 94.56 186 ASP A O 1
ATOM 1405 N N . TYR A 1 187 ? 8.117 -8.313 -8.187 1.00 93.75 187 TYR A N 1
ATOM 1406 C CA . TYR A 1 187 ? 7.837 -7.270 -9.185 1.00 93.75 187 TYR A CA 1
ATOM 1407 C C . TYR A 1 187 ? 8.783 -6.060 -9.080 1.00 93.75 187 TYR A C 1
ATOM 1409 O O . TYR A 1 187 ? 9.327 -5.625 -10.096 1.00 93.75 187 TYR A O 1
ATOM 1417 N N . ILE A 1 188 ? 9.000 -5.521 -7.872 1.00 92.81 188 ILE A N 1
ATOM 1418 C CA . ILE A 1 188 ? 9.885 -4.364 -7.638 1.00 92.81 188 ILE A CA 1
ATOM 1419 C C . ILE A 1 188 ? 11.321 -4.693 -8.071 1.00 92.81 188 ILE A C 1
ATOM 1421 O O . ILE A 1 188 ? 11.928 -3.899 -8.781 1.00 92.81 188 ILE A O 1
ATOM 1425 N N . SER A 1 189 ? 11.836 -5.879 -7.733 1.00 90.94 189 SER A N 1
ATOM 1426 C CA . SER A 1 189 ? 13.167 -6.346 -8.152 1.00 90.94 189 SER A CA 1
ATOM 1427 C C . SER A 1 189 ? 13.303 -6.535 -9.669 1.00 90.94 189 SER A C 1
ATOM 1429 O O . SER A 1 189 ? 14.413 -6.522 -10.196 1.00 90.94 189 SER A O 1
ATOM 1431 N N . GLY A 1 190 ? 12.187 -6.702 -10.387 1.00 86.62 190 GLY A N 1
ATOM 1432 C CA . GLY A 1 190 ? 12.138 -6.699 -11.852 1.00 86.62 190 GLY A CA 1
ATOM 1433 C C . GLY A 1 190 ? 12.032 -5.303 -12.484 1.00 86.62 190 GLY A C 1
ATOM 1434 O O . GLY A 1 190 ? 12.102 -5.189 -13.710 1.00 86.62 190 GLY A O 1
ATOM 1435 N N . CYS A 1 191 ? 11.851 -4.245 -11.689 1.00 85.25 191 CYS A N 1
ATOM 1436 C CA . CYS A 1 191 ? 11.743 -2.868 -12.165 1.00 85.25 191 CYS A CA 1
ATOM 1437 C C . CYS A 1 191 ? 13.106 -2.162 -12.168 1.00 85.25 191 CYS A C 1
ATOM 1439 O O . CYS A 1 191 ? 13.893 -2.273 -11.234 1.00 85.25 191 CYS A O 1
ATOM 1441 N N . THR A 1 192 ? 13.360 -1.346 -13.192 1.00 78.69 192 THR A N 1
ATOM 1442 C CA . THR A 1 192 ? 14.528 -0.456 -13.250 1.00 78.69 192 THR A CA 1
ATOM 1443 C C . THR A 1 192 ? 14.280 0.796 -12.403 1.00 78.69 192 THR A C 1
ATOM 1445 O O . THR A 1 192 ? 13.924 1.848 -12.936 1.00 78.69 192 THR A O 1
ATOM 1448 N N . LEU A 1 193 ? 14.409 0.660 -11.083 1.00 78.56 193 LEU A N 1
ATOM 1449 C CA . LEU A 1 193 ? 14.350 1.756 -10.112 1.00 78.56 193 LEU A CA 1
ATOM 1450 C C . LEU A 1 193 ? 15.757 2.099 -9.593 1.00 78.56 193 LEU A C 1
ATOM 1452 O O . LEU A 1 193 ? 16.693 1.311 -9.727 1.00 78.56 193 LEU A O 1
ATOM 1456 N N . ASN A 1 194 ? 15.904 3.275 -8.981 1.00 77.88 194 ASN A N 1
ATOM 1457 C CA . ASN A 1 194 ? 17.163 3.716 -8.376 1.00 77.88 194 ASN A CA 1
ATOM 1458 C C . ASN A 1 194 ? 17.382 3.037 -7.009 1.00 77.88 194 ASN A C 1
ATOM 1460 O O . ASN A 1 194 ? 17.137 3.649 -5.975 1.00 77.88 194 ASN A O 1
ATOM 1464 N N . GLY A 1 195 ? 17.828 1.779 -7.010 1.00 80.81 195 GLY A N 1
ATOM 1465 C CA . GLY A 1 195 ? 18.155 1.011 -5.802 1.00 80.81 195 GLY A CA 1
ATOM 1466 C C . GLY A 1 195 ? 17.615 -0.420 -5.837 1.00 80.81 195 GLY A C 1
ATOM 1467 O O . GLY A 1 195 ? 16.879 -0.801 -6.747 1.00 80.81 195 GLY A O 1
ATOM 1468 N N . THR A 1 196 ? 17.986 -1.222 -4.841 1.00 86.06 196 THR A N 1
ATOM 1469 C CA . THR A 1 196 ? 17.418 -2.562 -4.618 1.00 86.06 196 THR A CA 1
ATOM 1470 C C . THR A 1 196 ? 16.001 -2.479 -4.044 1.00 86.06 196 THR A C 1
ATOM 1472 O O . THR A 1 196 ? 15.631 -1.494 -3.403 1.00 86.06 196 THR A O 1
ATOM 1475 N N . ALA A 1 197 ? 15.189 -3.524 -4.232 1.00 86.06 197 ALA A N 1
ATOM 1476 C CA . ALA A 1 197 ? 13.833 -3.560 -3.680 1.00 86.06 197 ALA A CA 1
ATOM 1477 C C . ALA A 1 197 ? 13.830 -3.414 -2.147 1.00 86.06 197 ALA A C 1
ATOM 1479 O O . ALA A 1 197 ? 12.941 -2.777 -1.584 1.00 86.06 197 ALA A O 1
ATOM 1480 N N . GLU A 1 198 ? 14.843 -3.964 -1.481 1.00 90.94 198 GLU A N 1
ATOM 1481 C CA . GLU A 1 198 ? 15.060 -3.889 -0.041 1.00 90.94 198 GLU A CA 1
ATOM 1482 C C . GLU A 1 198 ? 15.351 -2.460 0.432 1.00 90.94 198 GLU A C 1
ATOM 1484 O O . GLU A 1 198 ? 14.739 -2.022 1.405 1.00 90.94 198 GLU A O 1
ATOM 1489 N N . GLU A 1 199 ? 16.228 -1.721 -0.255 1.00 90.62 199 GLU A N 1
ATOM 1490 C CA . GLU A 1 199 ? 16.535 -0.314 0.053 1.00 90.62 199 GLU A CA 1
ATOM 1491 C C . GLU A 1 199 ? 15.303 0.579 -0.128 1.00 90.62 199 GLU A C 1
ATOM 1493 O O . GLU A 1 199 ? 14.973 1.368 0.756 1.00 90.62 199 GLU A O 1
ATOM 1498 N N . LEU A 1 200 ? 14.579 0.402 -1.236 1.00 89.94 200 LEU A N 1
ATOM 1499 C CA . LEU A 1 200 ? 13.384 1.183 -1.560 1.00 89.94 200 LEU A CA 1
ATOM 1500 C C . LEU A 1 200 ? 12.241 0.938 -0.574 1.00 89.94 200 LEU A C 1
ATOM 1502 O O . LEU A 1 200 ? 11.590 1.879 -0.117 1.00 89.94 200 LEU A O 1
ATOM 1506 N N . VAL A 1 201 ? 12.011 -0.326 -0.210 1.00 93.38 201 VAL A N 1
ATOM 1507 C CA . VAL A 1 201 ? 11.047 -0.682 0.834 1.00 93.38 201 VAL A CA 1
ATOM 1508 C C . VAL A 1 201 ? 11.519 -0.161 2.192 1.00 93.38 201 VAL A C 1
ATOM 1510 O O . VAL A 1 201 ? 10.704 0.372 2.934 1.00 93.38 201 VAL A O 1
ATOM 1513 N N . TRP A 1 202 ? 12.807 -0.250 2.532 1.00 94.19 202 TRP A N 1
ATOM 1514 C CA . TRP A 1 202 ? 13.328 0.267 3.801 1.00 94.19 202 TRP A CA 1
ATOM 1515 C C . TRP A 1 202 ? 13.168 1.786 3.946 1.00 94.19 202 TRP A C 1
ATOM 1517 O O . TRP A 1 202 ? 12.757 2.247 5.015 1.00 94.19 202 TRP A O 1
ATOM 1527 N N . GLU A 1 203 ? 13.452 2.556 2.892 1.00 91.81 203 GLU A N 1
ATOM 1528 C CA . GLU A 1 203 ? 13.249 4.007 2.881 1.00 91.81 203 GLU A CA 1
ATOM 1529 C C . GLU A 1 203 ? 11.765 4.348 3.036 1.00 91.81 203 GLU A C 1
ATOM 1531 O O . GLU A 1 203 ? 11.393 5.091 3.945 1.00 91.81 203 GLU A O 1
ATOM 1536 N N . ALA A 1 204 ? 10.902 3.734 2.221 1.00 93.19 204 ALA A N 1
ATOM 1537 C CA . ALA A 1 204 ? 9.459 3.915 2.324 1.00 93.19 204 ALA A CA 1
ATOM 1538 C C . ALA A 1 204 ? 8.933 3.555 3.725 1.00 93.19 204 ALA A C 1
ATOM 1540 O O . ALA A 1 204 ? 8.046 4.232 4.234 1.00 93.19 204 ALA A O 1
ATOM 1541 N N . LYS A 1 205 ? 9.506 2.547 4.394 1.00 94.88 205 LYS A N 1
ATOM 1542 C CA . LYS A 1 205 ? 9.169 2.193 5.783 1.00 94.88 205 LYS A CA 1
ATOM 1543 C C . LYS A 1 205 ? 9.607 3.255 6.796 1.00 94.88 205 LYS A C 1
ATOM 1545 O O . LYS A 1 205 ? 8.900 3.439 7.781 1.00 94.88 205 LYS A O 1
ATOM 1550 N N . GLN A 1 206 ? 10.706 3.985 6.572 1.00 93.88 206 GLN A N 1
ATOM 1551 C CA . GLN A 1 206 ? 11.039 5.136 7.426 1.00 93.88 206 GLN A CA 1
ATOM 1552 C C . GLN A 1 206 ? 10.008 6.252 7.266 1.00 93.88 206 GLN A C 1
ATOM 1554 O O . GLN A 1 206 ? 9.502 6.744 8.273 1.00 93.88 206 GLN A O 1
ATOM 1559 N N . ASP A 1 207 ? 9.638 6.589 6.027 1.00 91.44 207 ASP A N 1
ATOM 1560 C CA . ASP A 1 207 ? 8.600 7.591 5.772 1.00 91.44 207 ASP A CA 1
ATOM 1561 C C . ASP A 1 207 ? 7.264 7.148 6.431 1.00 91.44 207 ASP A C 1
ATOM 1563 O O . ASP A 1 207 ? 6.651 7.923 7.167 1.00 91.44 207 ASP A O 1
ATOM 1567 N N . MET A 1 208 ? 6.863 5.872 6.297 1.00 93.19 208 MET A N 1
ATOM 1568 C CA . MET A 1 208 ? 5.646 5.310 6.923 1.00 93.19 208 MET A CA 1
ATOM 1569 C C . MET A 1 208 ? 5.648 5.315 8.463 1.00 93.19 208 MET A C 1
ATOM 1571 O O . MET A 1 208 ? 4.571 5.366 9.052 1.00 93.19 208 MET A O 1
ATOM 1575 N N . ARG A 1 209 ? 6.809 5.296 9.135 1.00 92.38 209 ARG A N 1
ATOM 1576 C CA . ARG A 1 209 ? 6.905 5.442 10.608 1.00 92.38 209 ARG A CA 1
ATOM 1577 C C . ARG A 1 209 ? 6.687 6.868 11.095 1.00 92.38 209 ARG A C 1
ATOM 1579 O O . ARG A 1 209 ? 6.357 7.065 12.259 1.00 92.38 209 ARG A O 1
ATOM 1586 N N . THR A 1 210 ? 6.909 7.857 10.230 1.00 90.19 210 THR A N 1
ATOM 1587 C CA . THR A 1 210 ? 6.579 9.259 10.534 1.00 90.19 210 THR A CA 1
ATOM 1588 C C . THR A 1 210 ? 5.091 9.557 10.321 1.00 90.19 210 THR A C 1
ATOM 1590 O O . THR A 1 210 ? 4.590 10.573 10.798 1.00 90.19 210 THR A O 1
ATOM 1593 N N . MET A 1 211 ? 4.381 8.658 9.631 1.00 89.94 211 MET A N 1
ATOM 1594 C CA . MET A 1 211 ? 2.941 8.717 9.412 1.00 89.94 211 MET A CA 1
ATOM 1595 C C . MET A 1 211 ? 2.155 8.258 10.643 1.00 89.94 211 MET A C 1
ATOM 1597 O O . MET A 1 211 ? 2.581 7.368 11.379 1.00 89.94 211 MET A O 1
ATOM 1601 N N . GLY A 1 212 ? 0.950 8.805 10.807 1.00 86.44 212 GLY A N 1
ATOM 1602 C CA . GLY A 1 212 ? -0.065 8.220 11.679 1.00 86.44 212 GLY A CA 1
ATOM 1603 C C . GLY A 1 212 ? -0.559 6.851 11.190 1.00 86.44 212 GLY A C 1
ATOM 1604 O O . GLY A 1 212 ? -0.242 6.383 10.093 1.00 86.44 212 GLY A O 1
ATOM 1605 N N . SER A 1 213 ? -1.374 6.204 12.020 1.00 91.62 213 SER A N 1
ATOM 1606 C CA . SER A 1 213 ? -2.086 4.978 11.656 1.00 91.62 213 SER A CA 1
ATOM 1607 C C . SER A 1 213 ? -3.118 5.262 10.561 1.00 91.62 213 SER A C 1
ATOM 1609 O O . SER A 1 213 ? -4.033 6.064 10.753 1.00 91.62 213 SER A O 1
ATOM 1611 N N . VAL A 1 214 ? -3.031 4.547 9.435 1.00 92.38 214 VAL A N 1
ATOM 1612 C CA . VAL A 1 214 ? -4.042 4.596 8.363 1.00 92.38 214 VAL A CA 1
ATOM 1613 C C . VAL A 1 214 ? -5.422 4.213 8.900 1.00 92.38 214 VAL A C 1
ATOM 1615 O O . VAL A 1 214 ? -6.433 4.769 8.477 1.00 92.38 214 VAL A O 1
ATOM 1618 N N . MET A 1 215 ? -5.482 3.290 9.863 1.00 93.31 215 MET A N 1
ATOM 1619 C CA . MET A 1 215 ? -6.746 2.862 10.464 1.00 93.31 215 MET A CA 1
ATOM 1620 C C . MET A 1 215 ? -7.411 3.971 11.288 1.00 93.31 215 MET A C 1
ATOM 1622 O O . MET A 1 215 ? -8.640 4.026 11.325 1.00 93.31 215 MET A O 1
ATOM 1626 N N . ASP A 1 216 ? -6.626 4.863 11.898 1.00 92.31 216 ASP A N 1
ATOM 1627 C CA . ASP A 1 216 ? -7.157 6.010 12.638 1.00 92.31 216 ASP A CA 1
ATOM 1628 C C . ASP A 1 216 ? -7.644 7.099 11.667 1.00 92.31 216 ASP A C 1
ATOM 1630 O O . ASP A 1 216 ? -8.776 7.557 11.796 1.00 92.31 216 ASP A O 1
ATOM 1634 N N . GLU A 1 217 ? -6.886 7.409 10.604 1.00 91.12 217 GLU A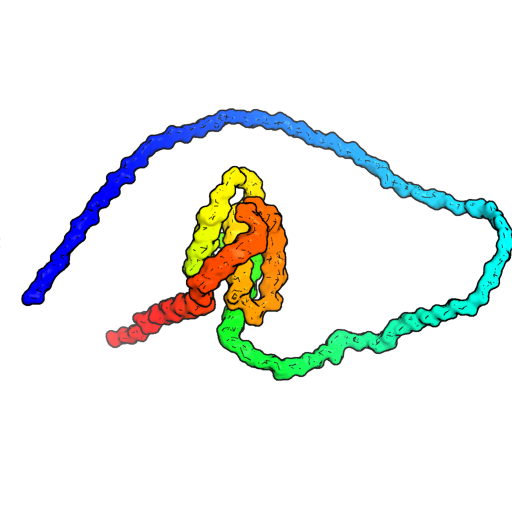 N 1
ATOM 1635 C CA . GLU A 1 217 ? -7.332 8.343 9.551 1.00 91.12 217 GLU A CA 1
ATOM 1636 C C . GLU A 1 217 ? -8.642 7.899 8.879 1.00 91.12 217 GLU A C 1
ATOM 1638 O O . GLU A 1 217 ? -9.541 8.712 8.652 1.00 91.12 217 GLU A O 1
ATOM 1643 N N . LEU A 1 218 ? -8.782 6.604 8.575 1.00 89.31 218 LEU A N 1
ATOM 1644 C CA . LEU A 1 218 ? -10.003 6.052 7.978 1.00 89.31 218 LEU A CA 1
ATOM 1645 C C . LEU A 1 218 ? -11.191 6.080 8.951 1.00 89.31 218 LEU A C 1
ATOM 1647 O O . LEU A 1 218 ? -12.329 6.305 8.531 1.00 89.31 218 LEU A O 1
ATOM 1651 N N . LYS A 1 219 ? -10.940 5.875 10.248 1.00 90.00 219 LYS A N 1
ATOM 1652 C CA . LYS A 1 219 ? -11.957 5.969 11.300 1.00 90.00 219 LYS A CA 1
ATOM 1653 C C . LYS A 1 219 ? -12.441 7.409 11.475 1.00 90.00 219 LYS A C 1
ATOM 1655 O O . LYS A 1 219 ? -13.651 7.629 11.513 1.00 90.00 219 LYS A O 1
ATOM 1660 N N . ASP A 1 220 ? -11.528 8.374 11.507 1.00 88.75 220 ASP A N 1
ATOM 1661 C CA . ASP A 1 220 ? -11.849 9.799 11.625 1.00 88.75 220 ASP A CA 1
ATOM 1662 C C . ASP A 1 220 ? -12.591 10.310 10.381 1.00 88.75 220 ASP A C 1
ATOM 1664 O O . ASP A 1 220 ? -13.612 10.990 10.501 1.00 88.75 220 ASP A O 1
ATOM 1668 N N . ALA A 1 221 ? -12.167 9.897 9.180 1.00 86.38 221 ALA A N 1
ATOM 1669 C CA . ALA A 1 221 ? -12.883 10.185 7.937 1.00 86.38 221 ALA A CA 1
ATOM 1670 C C . ALA A 1 221 ? -14.304 9.586 7.929 1.00 86.38 221 ALA A C 1
ATOM 1672 O O . ALA A 1 221 ? -15.257 10.246 7.506 1.00 86.38 221 ALA A O 1
ATOM 1673 N N . SER A 1 222 ? -14.475 8.360 8.439 1.00 84.88 222 SER A N 1
ATOM 1674 C CA . SER A 1 222 ? -15.794 7.730 8.578 1.00 84.88 222 SER A CA 1
ATOM 1675 C C . SER A 1 222 ? -16.679 8.442 9.607 1.00 84.88 222 SER A C 1
ATOM 1677 O O . SER A 1 222 ? -17.887 8.548 9.389 1.00 84.88 222 SER A O 1
ATOM 1679 N N . ALA A 1 223 ? -16.112 8.932 10.712 1.00 86.44 223 ALA A N 1
ATOM 1680 C CA . ALA A 1 223 ? -16.845 9.689 11.725 1.00 86.44 223 ALA A CA 1
ATOM 1681 C C . ALA A 1 223 ? -17.299 11.057 11.187 1.00 86.44 223 ALA A C 1
ATOM 1683 O O . ALA A 1 223 ? -18.462 11.429 11.345 1.00 86.44 223 ALA A O 1
ATOM 1684 N N . ALA A 1 224 ? -16.415 11.762 10.474 1.00 81.88 224 ALA A N 1
ATOM 1685 C CA . ALA A 1 224 ? -16.727 13.031 9.821 1.00 81.88 224 ALA A CA 1
ATOM 1686 C C . ALA A 1 224 ? -17.835 12.893 8.760 1.00 81.88 224 ALA A C 1
ATOM 1688 O O . ALA A 1 224 ? -18.685 13.772 8.649 1.00 81.88 224 ALA A O 1
ATOM 1689 N N . ALA A 1 225 ? -17.865 11.783 8.013 1.00 78.19 225 ALA A N 1
ATOM 1690 C CA . ALA A 1 225 ? -18.932 11.498 7.054 1.00 78.19 225 ALA A CA 1
ATOM 1691 C C . ALA A 1 225 ? -20.278 11.169 7.732 1.00 78.19 225 ALA A C 1
ATOM 1693 O O . ALA A 1 225 ? -21.325 11.604 7.255 1.00 78.19 225 ALA A O 1
ATOM 1694 N N . GLY A 1 226 ? -20.260 10.433 8.851 1.00 64.38 226 GLY A N 1
ATOM 1695 C CA . GLY A 1 226 ? -21.471 10.054 9.590 1.00 64.38 226 GLY A CA 1
ATOM 1696 C C . GLY A 1 226 ? -22.188 11.229 10.267 1.00 64.38 226 GLY A C 1
ATOM 1697 O O . GLY A 1 226 ? -23.415 11.250 10.314 1.00 64.38 226 GLY A O 1
ATOM 1698 N N . GLY A 1 227 ? -21.447 12.241 10.732 1.00 55.91 227 GLY A N 1
ATOM 1699 C CA . GLY A 1 227 ? -22.013 13.410 11.422 1.00 55.91 227 GLY A CA 1
ATOM 1700 C C . GLY A 1 227 ? -22.832 14.374 10.547 1.00 55.91 227 GLY A C 1
ATOM 1701 O O . GLY A 1 227 ? -23.425 15.313 11.071 1.00 55.91 227 GLY A O 1
ATOM 1702 N N . VAL A 1 228 ? -22.873 14.177 9.223 1.00 54.88 228 VAL A N 1
ATOM 1703 C CA . VAL A 1 228 ? -23.581 15.080 8.293 1.00 54.88 228 VAL A CA 1
ATOM 1704 C C . VAL A 1 228 ? -25.077 14.751 8.177 1.00 54.88 228 VAL A C 1
ATOM 1706 O O . VAL A 1 228 ? -25.869 15.632 7.842 1.00 54.88 228 VAL A O 1
ATOM 1709 N N . ASP A 1 229 ? -25.486 13.514 8.473 1.00 49.09 229 ASP A N 1
ATOM 1710 C CA . ASP A 1 229 ? -26.873 13.062 8.264 1.00 49.09 229 ASP A CA 1
ATOM 1711 C C . ASP A 1 229 ? -27.823 13.528 9.390 1.00 49.09 229 ASP A C 1
ATOM 1713 O O . ASP A 1 229 ? -28.987 13.849 9.148 1.00 49.09 229 ASP A O 1
ATOM 1717 N N . GLU A 1 230 ? -27.312 13.686 10.618 1.00 49.47 230 GLU A N 1
ATOM 1718 C CA . GLU A 1 230 ? -28.108 14.073 11.796 1.00 49.47 230 GLU A CA 1
ATOM 1719 C C . GLU A 1 230 ? -28.631 15.526 11.729 1.00 49.47 230 GLU A C 1
ATOM 1721 O O . GLU A 1 230 ? -29.688 15.844 12.276 1.00 49.47 230 GLU A O 1
ATOM 1726 N N . LEU A 1 231 ? -27.964 16.403 10.966 1.00 52.09 231 LEU A N 1
ATOM 1727 C CA . LEU A 1 231 ? -28.401 17.787 10.729 1.00 52.09 231 LEU A CA 1
ATOM 1728 C C . LEU A 1 231 ? -29.541 17.921 9.703 1.00 52.09 231 LEU A C 1
ATOM 1730 O O . LEU A 1 231 ? -30.039 19.029 9.491 1.00 52.09 231 LEU A O 1
ATOM 1734 N N . ARG A 1 232 ? -29.974 16.826 9.060 1.00 50.94 232 ARG A N 1
ATOM 1735 C CA . ARG A 1 232 ? -31.024 16.859 8.026 1.00 50.94 232 ARG A CA 1
ATOM 1736 C C . ARG A 1 232 ? -32.407 16.410 8.504 1.00 50.94 232 ARG A C 1
ATOM 1738 O O . ARG A 1 232 ? -33.379 16.576 7.771 1.00 50.94 232 ARG A O 1
ATOM 1745 N N . THR A 1 233 ? -32.509 15.928 9.742 1.00 51.34 233 THR A N 1
ATOM 1746 C CA . THR A 1 233 ? -33.756 15.517 10.416 1.00 51.34 233 THR A CA 1
ATOM 1747 C C . THR A 1 233 ? -34.195 16.488 11.518 1.00 51.34 233 THR A C 1
ATOM 1749 O O . THR A 1 233 ? -34.663 16.081 12.579 1.00 51.34 233 THR A O 1
ATOM 1752 N N . ALA A 1 234 ? -34.108 17.796 11.261 1.00 50.38 234 ALA A N 1
ATOM 1753 C CA . ALA A 1 234 ? -34.876 18.767 12.037 1.00 50.38 234 ALA A CA 1
ATOM 1754 C C . ALA A 1 234 ? -36.368 18.655 11.646 1.00 50.38 234 ALA A C 1
ATOM 1756 O O . ALA A 1 234 ? -36.685 18.799 10.460 1.00 50.38 234 ALA A O 1
ATOM 1757 N N . PRO A 1 235 ? -37.299 18.396 12.584 1.00 55.12 235 PRO A N 1
ATOM 1758 C CA . PRO A 1 235 ? -38.721 18.368 12.263 1.00 55.12 235 PRO A CA 1
ATOM 1759 C C . PRO A 1 235 ? -39.190 19.779 11.896 1.00 55.12 235 PRO A C 1
ATOM 1761 O O . PRO A 1 235 ? -38.985 20.723 12.659 1.00 55.12 235 PRO A O 1
ATOM 1764 N N . MET A 1 236 ? -39.841 19.925 10.739 1.00 50.19 236 MET A N 1
ATOM 1765 C CA . MET A 1 236 ? -40.597 21.144 10.451 1.00 50.19 236 MET A CA 1
ATOM 1766 C C . MET A 1 236 ? -41.842 21.165 11.343 1.00 50.19 236 MET A C 1
ATOM 1768 O O . MET A 1 236 ? -42.649 20.233 11.291 1.00 50.19 236 MET A O 1
ATOM 1772 N N . LEU A 1 237 ? -41.947 22.211 12.166 1.00 53.44 237 LEU A N 1
ATOM 1773 C CA . LEU A 1 237 ? -43.149 22.593 12.914 1.00 53.44 237 LEU A CA 1
ATOM 1774 C C . LEU A 1 237 ? -44.105 23.393 12.018 1.00 53.44 237 LEU A C 1
ATOM 1776 O O . LEU A 1 237 ? -43.590 24.181 11.191 1.00 53.44 237 LEU A O 1
#

Radius of gyration: 33.39 Å; chains: 1; bounding box: 76×118×70 Å

Sequence (237 aa):
MEDLIPVLRAEETQSSQSAYQEPVPISADVPMTAPRQSSSSRYQGSGLVSQAALYARAPPSHQSQHHASAPVYNPPASTFIVENESTESKTAGELAAERLVSSLLVFQKSDGSFVFNSNEKIKTMLGPSFFQIAAGLKTKLAFGDSATARATVPDAILTVAIVALLEEQFQACQALWVLMVRKAKDYISGCTLNGTAEELVWEAKQDMRTMGSVMDELKDASAAAGGVDELRTAPML

Secondary structure (DSSP, 8-state):
---------------------PPP---------------------------------PPP-----------S----GGGG-----------HHHHHHHHHHHHHGGGB-TTS-B--S-HHHHHHHHHHHHHHHHHHHHHHHTT---TT-SS-HHHHHHHHHHHHHHHHH-GGGHHHHHHHHHHHHHHHHTS--SS-HHHHHHHHHHHHHHSPPHHHHHHHHHHHHHTTTGGG-PPP-

pLDDT: mean 72.33, std 21.13, range [34.25, 97.25]